Protein AF-A0AAD9QC81-F1 (afdb_monomer_lite)

InterPro domains:
  IPR001265 Formin homology family, Cappuccino subfamily [PR00828] (12-31)
  IPR001265 Formin homology family, Cappuccino subfamily [PR00828] (138-159)
  IPR001265 Formin homology family, Cappuccino subfamily [PR00828] (232-251)
  IPR015425 Formin, FH2 domain [PF02181] (10-244)
  IPR015425 Formin, FH2 domain [PS51444] (1-270)
  IPR042201 Formin, FH2 domain superfamily [G3DSA:1.20.58.2220] (1-295)

Foldseek 3Di:
DLVLLVPALVCCVPAPLNVVLQVLVLVVQQVVCPPPPVGHPDQHDALLCLLVQQVAADPVNPGTRLLVSLVVCQQPPLAPDDDDDDDQPQDQDPPPDPDDFDDRGRDRDDDDDDDDDRDGHPCQLHPPRDQRAPALVSLQVQLVDWLVNLCVVLVVLVVVLVVLVVVLVVCVVPDDPVPCPPVVVVSVVVSVVSVVVSVVSVVSSVVSVVSLLVSCSNNDRDDSVPSDISNVVSVSSSSSSVVSVVSNVVRSNVVNVVVVVVVVVVVVVVVVVVCPDDPDDPPDPVVVVVVVVVVVVVPD

Radius of gyration: 34.69 Å; chains: 1; bounding box: 100×73×102 Å

Organism: Acropora cervicornis (NCBI:txid6130)

Sequence (300 aa):
MLNIYQSNPERLKTSEQITNILGLVLAFGNYMNGGNVARGQADGFELEILPKLKDVKCRDNSSNLLQYLVCAYIEKFDEGEQDNGWIYHVTTTFEGGGGGSSFCSLTTGKVFLKIIGVIFSKNAGTVNSQFPLPEPNDLKVASQVTFEDMEEAIGSLRRQLESCERKLSKVMNGTTEDLKQPFVDVMYSFLEQSRRELSEQDQALEDCKKRYTLLWKFFSSKNPAACTPPQEFFELWTKFSSDFLSFWKKEQQLIAKQMYEEKKKKIYSEKVEGLVVKPAKITGLKLKLASSRKMSQEST

Structure (mmCIF, N/CA/C/O backbone):
data_AF-A0AAD9QC81-F1
#
_entry.id   AF-A0AAD9QC81-F1
#
loop_
_atom_site.group_PDB
_atom_site.id
_atom_site.type_symbol
_atom_site.label_atom_id
_atom_site.label_alt_id
_atom_site.label_comp_id
_atom_site.label_asym_id
_atom_site.label_entity_id
_atom_site.label_seq_id
_atom_site.pdbx_PDB_ins_code
_atom_site.Cartn_x
_atom_site.Cartn_y
_atom_site.Cartn_z
_atom_site.occupancy
_atom_site.B_iso_or_equiv
_atom_site.auth_seq_id
_atom_site.auth_comp_id
_atom_site.auth_asym_id
_atom_site.auth_atom_id
_atom_site.pdbx_PDB_model_num
ATOM 1 N N . MET A 1 1 ? -4.576 5.860 15.550 1.00 36.03 1 MET A N 1
ATOM 2 C CA . MET A 1 1 ? -4.211 4.622 14.821 1.00 36.03 1 MET A CA 1
ATOM 3 C C . MET A 1 1 ? -5.182 4.284 13.687 1.00 36.03 1 MET A C 1
ATOM 5 O O . MET A 1 1 ? -4.706 3.887 12.636 1.00 36.03 1 MET A O 1
ATOM 9 N N . LEU A 1 2 ? -6.496 4.510 13.814 1.00 41.16 2 LEU A N 1
ATOM 10 C CA . LEU A 1 2 ? -7.471 4.226 12.738 1.00 41.16 2 LEU A CA 1
ATOM 11 C C . LEU A 1 2 ? -7.240 4.984 11.411 1.00 41.16 2 LEU A C 1
ATOM 13 O O . LEU A 1 2 ? -7.607 4.484 10.351 1.00 41.16 2 LEU A O 1
ATOM 17 N N . ASN A 1 3 ? -6.572 6.143 11.433 1.00 48.03 3 ASN A N 1
ATOM 18 C CA . ASN A 1 3 ? -6.301 6.932 10.221 1.00 48.03 3 ASN A CA 1
ATOM 19 C C . ASN A 1 3 ? -5.414 6.206 9.188 1.00 48.03 3 ASN A C 1
ATOM 21 O O . ASN A 1 3 ? -5.492 6.518 8.005 1.00 48.03 3 ASN A O 1
ATOM 25 N N . ILE A 1 4 ? -4.602 5.226 9.608 1.00 49.03 4 ILE A N 1
ATOM 26 C CA . ILE A 1 4 ? -3.684 4.474 8.726 1.00 49.03 4 ILE A CA 1
ATOM 27 C C . ILE A 1 4 ? -4.456 3.621 7.706 1.00 49.03 4 ILE A C 1
ATOM 29 O O . ILE A 1 4 ? -4.027 3.459 6.564 1.00 49.03 4 ILE A O 1
ATOM 33 N N . TYR A 1 5 ? -5.622 3.111 8.102 1.00 49.47 5 TYR A N 1
ATOM 34 C CA . TYR A 1 5 ? -6.487 2.303 7.248 1.00 49.47 5 TYR A CA 1
ATOM 35 C C . TYR A 1 5 ? -7.554 3.114 6.510 1.00 49.47 5 TYR A C 1
ATOM 37 O O . TYR A 1 5 ? -8.173 2.612 5.575 1.00 49.47 5 TYR A O 1
ATOM 45 N N . GLN A 1 6 ? -7.778 4.369 6.899 1.00 48.28 6 GLN A N 1
ATOM 46 C CA . GLN A 1 6 ? -8.686 5.253 6.171 1.00 48.28 6 GLN A CA 1
ATOM 47 C C . GLN A 1 6 ? -8.047 5.796 4.886 1.00 48.28 6 GLN A C 1
ATOM 49 O O . GLN A 1 6 ? -8.768 6.063 3.929 1.00 48.28 6 GLN A O 1
ATOM 54 N N . SER A 1 7 ? -6.715 5.924 4.837 1.00 51.06 7 SER A N 1
ATOM 55 C CA . SER A 1 7 ? -5.998 6.529 3.706 1.00 51.06 7 SER A CA 1
ATOM 56 C C . SER A 1 7 ? -5.362 5.532 2.728 1.00 51.06 7 SER A C 1
ATOM 58 O O . SER A 1 7 ? -5.213 5.863 1.556 1.00 51.06 7 SER A O 1
ATOM 60 N N . ASN A 1 8 ? -4.991 4.320 3.153 1.00 57.34 8 ASN A N 1
ATOM 61 C CA . ASN A 1 8 ? -4.164 3.423 2.327 1.00 57.34 8 ASN A CA 1
ATOM 62 C C . ASN A 1 8 ? -4.917 2.443 1.394 1.00 57.34 8 ASN A C 1
ATOM 64 O O . ASN A 1 8 ? -4.464 2.266 0.263 1.00 57.34 8 ASN A O 1
ATOM 68 N N . PRO A 1 9 ? -6.058 1.833 1.775 1.00 57.50 9 PRO A N 1
ATOM 69 C CA . PRO A 1 9 ? -6.790 0.897 0.912 1.00 57.50 9 PRO A CA 1
ATOM 70 C C . PRO A 1 9 ? -7.385 1.546 -0.340 1.00 57.50 9 PRO A C 1
ATOM 72 O O . PRO A 1 9 ? -7.248 1.028 -1.444 1.00 57.50 9 PRO A O 1
ATOM 75 N N . GLU A 1 10 ? -8.022 2.706 -0.177 1.00 57.81 10 GLU A N 1
ATOM 76 C CA . GLU A 1 10 ? -8.697 3.393 -1.283 1.00 57.81 10 GLU A CA 1
ATOM 77 C C . GLU A 1 10 ? -7.685 3.913 -2.309 1.00 57.81 10 GLU A C 1
ATOM 79 O O . GLU A 1 10 ? -7.884 3.749 -3.510 1.00 57.81 10 GLU A O 1
ATOM 84 N N . ARG A 1 11 ? -6.530 4.421 -1.847 1.00 61.91 11 ARG A N 1
ATOM 85 C CA . ARG A 1 11 ? -5.428 4.841 -2.729 1.00 61.91 11 ARG A CA 1
ATOM 86 C C . ARG A 1 11 ? -4.934 3.710 -3.628 1.00 61.91 11 ARG A C 1
ATOM 88 O O . ARG A 1 11 ? -4.605 3.974 -4.780 1.00 61.91 11 ARG A O 1
ATOM 95 N N . LEU A 1 12 ? -4.894 2.472 -3.125 1.00 64.56 12 LEU A N 1
ATOM 96 C CA . LEU A 1 12 ? -4.475 1.318 -3.924 1.00 64.56 12 LEU A CA 1
ATOM 97 C C . LEU A 1 12 ? -5.452 1.006 -5.065 1.00 64.56 12 LEU A C 1
ATOM 99 O O . LEU A 1 12 ? -5.033 0.527 -6.114 1.00 64.56 12 LEU A O 1
ATOM 103 N N . LYS A 1 13 ? -6.741 1.292 -4.865 1.00 63.78 13 LYS A N 1
ATOM 104 C CA . LYS A 1 13 ? -7.811 0.986 -5.817 1.00 63.78 13 LYS A CA 1
ATOM 105 C C . LYS A 1 13 ? -8.037 2.091 -6.850 1.00 63.78 13 LYS A C 1
ATOM 107 O O . LYS A 1 13 ? -8.423 1.792 -7.975 1.00 63.78 13 LYS A O 1
ATOM 112 N N . THR A 1 14 ? -7.838 3.356 -6.478 1.00 62.56 14 THR A N 1
ATOM 113 C CA . THR A 1 14 ? -8.204 4.513 -7.317 1.00 62.56 14 THR A CA 1
ATOM 114 C C . THR A 1 14 ? -7.018 5.214 -7.973 1.00 62.56 14 THR A C 1
ATOM 116 O O . THR A 1 14 ? -7.216 6.191 -8.689 1.00 62.56 14 THR A O 1
ATOM 119 N N . SER A 1 15 ? -5.784 4.775 -7.715 1.00 71.44 15 SER A N 1
ATOM 120 C CA . SER A 1 15 ? -4.593 5.397 -8.299 1.00 71.44 15 SER A CA 1
ATOM 121 C C . SER A 1 15 ? -4.380 4.943 -9.742 1.00 71.44 15 SER A C 1
ATOM 123 O O . SER A 1 15 ? -4.141 3.766 -10.032 1.00 71.44 15 SER A O 1
ATOM 125 N N . GLU A 1 16 ? -4.399 5.915 -10.649 1.00 75.44 16 GLU A N 1
ATOM 126 C CA . GLU A 1 16 ? -4.017 5.731 -12.048 1.00 75.44 16 GLU A CA 1
ATOM 127 C C . GLU A 1 16 ? -2.557 5.271 -12.168 1.00 75.44 16 GLU A C 1
ATOM 129 O O . GLU A 1 16 ? -2.248 4.363 -12.935 1.00 75.44 16 GLU A O 1
ATOM 134 N N . GLN A 1 17 ? -1.664 5.812 -11.334 1.00 80.81 17 GLN A N 1
ATOM 135 C CA . GLN A 1 17 ? -0.246 5.450 -11.311 1.00 80.81 17 GLN A CA 1
ATOM 136 C C . GLN A 1 17 ? -0.042 3.965 -10.992 1.00 80.81 17 GLN A C 1
ATOM 138 O O . GLN A 1 17 ? 0.691 3.270 -11.698 1.00 80.81 17 GLN A O 1
ATOM 143 N N . ILE A 1 18 ? -0.728 3.454 -9.963 1.00 82.38 18 ILE A N 1
ATOM 144 C CA . ILE A 1 18 ? -0.682 2.029 -9.612 1.00 82.38 18 ILE A CA 1
ATOM 145 C C . ILE A 1 18 ? -1.231 1.183 -10.758 1.00 82.38 18 ILE A C 1
ATOM 147 O O . ILE A 1 18 ? -0.614 0.185 -11.126 1.00 82.38 18 ILE A O 1
ATOM 151 N N . THR A 1 19 ? -2.347 1.597 -11.356 1.00 80.25 19 THR A N 1
ATOM 152 C CA . THR A 1 19 ? -2.953 0.891 -12.492 1.00 80.25 19 THR A CA 1
ATOM 153 C C . THR A 1 19 ? -1.987 0.804 -13.677 1.00 80.25 19 THR A C 1
ATOM 155 O O . THR A 1 19 ? -1.804 -0.275 -14.239 1.00 80.25 19 THR A O 1
ATOM 158 N N . ASN A 1 20 ? -1.288 1.895 -13.997 1.00 82.50 20 ASN A N 1
ATOM 159 C CA . ASN A 1 20 ? -0.279 1.941 -15.056 1.00 82.50 20 ASN A CA 1
ATOM 160 C C . ASN A 1 20 ? 0.911 1.017 -14.756 1.00 82.50 20 ASN A C 1
ATOM 162 O O . ASN A 1 20 ? 1.364 0.284 -15.635 1.00 82.50 20 ASN A O 1
ATOM 166 N N . ILE A 1 21 ? 1.393 0.991 -13.508 1.00 88.50 21 ILE A N 1
ATOM 167 C CA . ILE A 1 21 ? 2.474 0.089 -13.085 1.00 88.50 21 ILE A CA 1
ATOM 168 C C . ILE A 1 21 ? 2.041 -1.375 -13.210 1.00 88.50 21 ILE A C 1
ATOM 170 O O . ILE A 1 21 ? 2.768 -2.176 -13.796 1.00 88.50 21 ILE A O 1
ATOM 174 N N . LEU A 1 22 ? 0.859 -1.736 -12.703 1.00 86.06 22 LEU A N 1
ATOM 175 C CA . LEU A 1 22 ? 0.341 -3.104 -12.804 1.00 86.06 22 LEU A CA 1
ATOM 176 C C . LEU A 1 22 ? 0.100 -3.504 -14.269 1.00 86.06 22 LEU A C 1
ATOM 178 O O . LEU A 1 22 ? 0.423 -4.627 -14.656 1.00 86.06 22 LEU A O 1
ATOM 182 N N . GLY A 1 23 ? -0.375 -2.577 -15.104 1.00 84.00 23 GLY A N 1
ATOM 183 C CA . GLY A 1 23 ? -0.517 -2.771 -16.546 1.00 84.00 23 GLY A CA 1
ATOM 184 C C . GLY A 1 23 ? 0.817 -3.049 -17.244 1.00 84.00 23 GLY A C 1
ATOM 185 O O . GLY A 1 23 ? 0.908 -3.978 -18.047 1.00 84.00 23 GLY A O 1
ATOM 186 N N . LEU A 1 24 ? 1.882 -2.317 -16.897 1.00 86.81 24 LEU A N 1
ATOM 187 C CA . LEU A 1 24 ? 3.233 -2.592 -17.402 1.00 86.81 24 LEU A CA 1
ATOM 188 C C . LEU A 1 24 ? 3.743 -3.969 -16.960 1.00 86.81 24 LEU A C 1
ATOM 190 O O . LEU A 1 24 ? 4.303 -4.701 -17.776 1.00 86.81 24 LEU A O 1
ATOM 194 N N . VAL A 1 25 ? 3.523 -4.350 -15.697 1.00 89.81 25 VAL A N 1
ATOM 195 C CA . VAL A 1 25 ? 3.891 -5.685 -15.194 1.00 89.81 25 VAL A CA 1
ATOM 196 C C . VAL A 1 25 ? 3.177 -6.778 -15.990 1.00 89.81 25 VAL A C 1
ATOM 198 O O . VAL A 1 25 ? 3.822 -7.736 -16.424 1.00 89.81 25 VAL A O 1
ATOM 201 N N . LEU A 1 26 ? 1.874 -6.616 -16.244 1.00 86.12 26 LEU A N 1
ATOM 202 C CA . LEU A 1 26 ? 1.088 -7.552 -17.047 1.00 86.12 26 LEU A CA 1
ATOM 203 C C . LEU A 1 26 ? 1.611 -7.630 -18.488 1.00 86.12 26 LEU A C 1
ATOM 205 O O . LEU A 1 26 ? 1.823 -8.724 -19.011 1.00 86.12 26 LEU A O 1
ATOM 209 N N . ALA A 1 27 ? 1.873 -6.482 -19.117 1.00 84.88 27 ALA A N 1
ATOM 210 C CA . ALA A 1 27 ? 2.386 -6.409 -20.481 1.00 84.88 27 ALA A CA 1
ATOM 211 C C . ALA A 1 27 ? 3.753 -7.099 -20.617 1.00 84.88 27 ALA A C 1
ATOM 213 O O . ALA A 1 27 ? 3.958 -7.902 -21.531 1.00 84.88 27 ALA A O 1
ATOM 214 N N . PHE A 1 28 ? 4.676 -6.839 -19.688 1.00 88.56 28 PHE A N 1
ATOM 215 C CA . PHE A 1 28 ? 5.992 -7.477 -19.676 1.00 88.56 28 PHE A CA 1
ATOM 216 C C . PHE A 1 28 ? 5.888 -8.976 -19.423 1.00 88.56 28 PHE A C 1
ATOM 218 O O . PHE A 1 28 ? 6.509 -9.757 -20.143 1.00 88.56 28 PHE A O 1
ATOM 225 N N . GLY A 1 29 ? 5.060 -9.389 -18.461 1.00 86.94 29 GLY A N 1
ATOM 226 C CA . GLY A 1 29 ? 4.792 -10.796 -18.186 1.00 86.94 29 GLY A CA 1
ATOM 227 C C . GLY A 1 29 ? 4.255 -11.528 -19.417 1.00 86.94 29 GLY A C 1
ATOM 228 O O . GLY A 1 29 ? 4.790 -12.572 -19.790 1.00 86.94 29 GLY A O 1
ATOM 229 N N . ASN A 1 30 ? 3.263 -10.955 -20.099 1.00 85.62 30 ASN A N 1
ATOM 230 C CA . ASN A 1 30 ? 2.671 -11.532 -21.306 1.00 85.62 30 ASN A CA 1
ATOM 231 C C . ASN A 1 30 ? 3.660 -11.629 -22.468 1.00 85.62 30 ASN A C 1
ATOM 233 O O . ASN A 1 30 ? 3.668 -12.638 -23.176 1.00 85.62 30 ASN A O 1
ATOM 237 N N . TYR A 1 31 ? 4.508 -10.616 -22.648 1.00 87.75 31 TYR A N 1
ATOM 238 C CA . TYR A 1 31 ? 5.548 -10.635 -23.672 1.00 87.75 31 TYR A CA 1
ATOM 239 C C . TYR A 1 31 ? 6.616 -11.696 -23.376 1.00 87.75 31 TYR A C 1
ATOM 241 O O . TYR A 1 31 ? 6.928 -12.523 -24.232 1.00 87.75 31 TYR A O 1
ATOM 249 N N . MET A 1 32 ? 7.146 -11.720 -22.150 1.00 86.81 32 MET A N 1
ATOM 250 C CA . MET A 1 32 ? 8.213 -12.642 -21.746 1.00 86.81 32 MET A CA 1
ATOM 251 C C . MET A 1 32 ? 7.765 -14.107 -21.728 1.00 86.81 32 MET A C 1
ATOM 253 O O . MET A 1 32 ? 8.573 -14.993 -21.991 1.00 86.81 32 MET A O 1
ATOM 257 N N . ASN A 1 33 ? 6.488 -14.368 -21.438 1.00 88.12 33 ASN A N 1
ATOM 258 C CA . ASN A 1 33 ? 5.905 -15.711 -21.435 1.00 88.12 33 ASN A CA 1
ATOM 259 C C . ASN A 1 33 ? 5.212 -16.069 -22.765 1.00 88.12 33 ASN A C 1
ATOM 261 O O . ASN A 1 33 ? 4.418 -17.011 -22.814 1.00 88.12 33 ASN A O 1
ATOM 265 N N . GLY A 1 34 ? 5.495 -15.337 -23.849 1.00 85.50 34 GLY A N 1
ATOM 266 C CA . GLY A 1 34 ? 4.943 -15.608 -25.175 1.00 85.50 34 GLY A CA 1
ATOM 267 C C . GLY A 1 34 ? 5.161 -17.062 -25.616 1.00 85.50 34 GLY A C 1
ATOM 268 O O . GLY A 1 34 ? 6.251 -17.614 -25.484 1.00 85.50 34 GLY A O 1
ATOM 269 N N . GLY A 1 35 ? 4.103 -17.700 -26.121 1.00 80.38 35 GLY A N 1
ATOM 270 C CA . GLY A 1 35 ? 4.113 -19.117 -26.510 1.00 80.38 35 GLY A CA 1
ATOM 271 C C . GLY A 1 35 ? 3.846 -20.105 -25.366 1.00 80.38 35 GLY A C 1
ATOM 272 O O . GLY A 1 35 ? 3.614 -21.281 -25.633 1.00 80.38 35 GLY A O 1
ATOM 273 N N . ASN A 1 36 ? 3.807 -19.652 -24.108 1.00 85.75 36 ASN A N 1
ATOM 274 C CA . ASN A 1 36 ? 3.355 -20.464 -22.981 1.00 85.75 36 ASN A CA 1
ATOM 275 C C . ASN A 1 36 ? 1.867 -20.211 -22.706 1.00 85.75 36 ASN A C 1
ATOM 277 O O . ASN A 1 36 ? 1.505 -19.170 -22.170 1.00 85.75 36 ASN A O 1
ATOM 281 N N . VAL A 1 37 ? 1.010 -21.182 -23.020 1.00 76.62 37 VAL A N 1
ATOM 282 C CA . VAL A 1 37 ? -0.453 -21.065 -22.852 1.00 76.62 37 VAL A CA 1
ATOM 283 C C . VAL A 1 37 ? -0.875 -20.927 -21.381 1.00 76.62 37 VAL A C 1
ATOM 285 O O . VAL A 1 37 ? -1.918 -20.357 -21.098 1.00 76.62 37 VAL A O 1
ATOM 288 N N . ALA A 1 38 ? -0.069 -21.417 -20.434 1.00 75.50 38 ALA A N 1
ATOM 289 C CA . ALA A 1 38 ? -0.387 -21.361 -19.006 1.00 75.50 38 ALA A CA 1
ATOM 290 C C . ALA A 1 38 ? 0.112 -20.084 -18.303 1.00 75.50 38 ALA A C 1
ATOM 292 O O . ALA A 1 38 ? -0.256 -19.847 -17.156 1.00 75.50 38 ALA A O 1
ATOM 293 N N . ARG A 1 39 ? 1.005 -19.304 -18.930 1.00 76.06 39 ARG A N 1
ATOM 294 C CA . ARG A 1 39 ? 1.660 -18.134 -18.298 1.00 76.06 39 ARG A CA 1
ATOM 295 C C . ARG A 1 39 ? 1.675 -16.867 -19.150 1.00 76.06 39 ARG A C 1
ATOM 297 O O . ARG A 1 39 ? 1.933 -15.795 -18.616 1.00 76.06 39 ARG A O 1
ATOM 304 N N . GLY A 1 40 ? 1.475 -16.984 -20.456 1.00 74.62 40 GLY A N 1
ATOM 305 C CA . GLY A 1 40 ? 1.277 -15.864 -21.368 1.00 74.62 40 GLY A CA 1
ATOM 306 C C . GLY A 1 40 ? -0.205 -15.677 -21.682 1.00 74.62 40 GLY A C 1
ATOM 307 O O . GLY A 1 40 ? -1.012 -16.560 -21.409 1.00 74.62 40 GLY A O 1
ATOM 308 N N . GLN A 1 41 ? -0.547 -14.536 -22.287 1.00 81.19 41 GLN A N 1
ATOM 309 C CA . GLN A 1 41 ? -1.939 -14.144 -22.573 1.00 81.19 41 GLN A CA 1
ATOM 310 C C . GLN A 1 41 ? -2.826 -14.105 -21.315 1.00 81.19 41 GLN A C 1
ATOM 312 O O . GLN A 1 41 ? -4.009 -14.415 -21.375 1.00 81.19 41 GLN A O 1
ATOM 317 N N . ALA A 1 42 ? -2.244 -13.754 -20.171 1.00 82.06 42 ALA A N 1
ATOM 318 C CA . ALA A 1 42 ? -2.974 -13.576 -18.932 1.00 82.06 42 ALA A CA 1
ATOM 319 C C . ALA A 1 42 ? -3.755 -12.255 -18.950 1.00 82.06 42 ALA A C 1
ATOM 321 O O . ALA A 1 42 ? -3.250 -11.238 -19.435 1.00 82.06 42 ALA A O 1
ATOM 322 N N . ASP A 1 43 ? -4.942 -12.271 -18.346 1.00 80.50 43 ASP A N 1
ATOM 323 C CA . ASP A 1 43 ? -5.770 -11.083 -18.089 1.00 80.50 43 ASP A CA 1
ATOM 324 C C . ASP A 1 43 ? -5.447 -10.420 -16.736 1.00 80.50 43 ASP A C 1
ATOM 326 O O . ASP A 1 43 ? -6.039 -9.407 -16.371 1.00 80.50 43 ASP A O 1
ATOM 330 N N . GLY A 1 44 ? -4.523 -11.003 -15.964 1.00 81.31 44 GLY A N 1
ATOM 331 C CA . GLY A 1 44 ? -4.134 -10.536 -14.637 1.00 81.31 44 GLY A CA 1
ATOM 332 C C . GLY A 1 44 ? -3.077 -11.428 -13.985 1.00 81.31 44 GLY A C 1
ATOM 333 O O . GLY A 1 44 ? -2.633 -12.424 -14.557 1.00 81.31 44 GLY A O 1
ATOM 334 N N . PHE A 1 45 ? -2.661 -11.062 -12.775 1.00 86.88 45 PHE A N 1
ATOM 335 C CA . PHE A 1 45 ? -1.710 -11.827 -11.972 1.00 86.88 45 PHE A CA 1
ATOM 336 C C . PHE A 1 45 ? -1.987 -11.643 -10.478 1.00 86.88 45 PHE A C 1
ATOM 338 O O . PHE A 1 45 ? -2.544 -10.634 -10.057 1.00 86.88 45 PHE A O 1
ATOM 345 N N . GLU A 1 46 ? -1.545 -12.609 -9.677 1.00 88.50 46 GLU A N 1
ATOM 346 C CA . GLU A 1 46 ? -1.607 -12.539 -8.215 1.00 88.50 46 GLU A CA 1
ATOM 347 C C . GLU A 1 46 ? -0.468 -11.672 -7.647 1.00 88.50 46 GLU A C 1
ATOM 349 O O . GLU A 1 46 ? 0.660 -11.689 -8.158 1.00 88.50 46 GLU A O 1
ATOM 354 N N . LEU A 1 47 ? -0.739 -10.916 -6.578 1.00 88.00 47 LEU A N 1
ATOM 355 C CA . LEU A 1 47 ? 0.188 -9.914 -6.027 1.00 88.00 47 LEU A CA 1
ATOM 356 C C . LEU A 1 47 ? 1.524 -10.489 -5.528 1.00 88.00 47 LEU A C 1
ATOM 358 O O . LEU A 1 47 ? 2.521 -9.768 -5.459 1.00 88.00 47 LEU A O 1
ATOM 362 N N . GLU A 1 48 ? 1.589 -11.783 -5.225 1.00 89.56 48 GLU A N 1
ATOM 363 C CA . GLU A 1 48 ? 2.789 -12.497 -4.779 1.00 89.56 48 GLU A CA 1
ATOM 364 C C . GLU A 1 48 ? 3.931 -12.454 -5.808 1.00 89.56 48 GLU A C 1
ATOM 366 O O . GLU A 1 48 ? 5.076 -12.790 -5.482 1.00 89.56 48 GLU A O 1
ATOM 371 N N . ILE A 1 49 ? 3.648 -12.065 -7.055 1.00 91.31 49 ILE A N 1
ATOM 372 C CA . ILE A 1 49 ? 4.670 -11.860 -8.085 1.00 91.31 49 ILE A CA 1
ATOM 373 C C . ILE A 1 49 ? 5.401 -10.521 -7.941 1.00 91.31 49 ILE A C 1
ATOM 375 O O . ILE A 1 49 ? 6.559 -10.439 -8.346 1.00 91.31 49 ILE A O 1
ATOM 379 N N . LEU A 1 50 ? 4.786 -9.495 -7.336 1.00 93.06 50 LEU A N 1
ATOM 380 C CA . LEU A 1 50 ? 5.355 -8.143 -7.282 1.00 93.06 50 LEU A CA 1
ATOM 381 C C . LEU A 1 50 ? 6.729 -8.101 -6.589 1.00 93.06 50 LEU A C 1
ATOM 383 O O . LEU A 1 50 ? 7.670 -7.571 -7.188 1.00 93.06 50 LEU A O 1
ATOM 387 N N . PRO A 1 51 ? 6.930 -8.712 -5.400 1.00 93.88 51 PRO A N 1
ATOM 388 C CA . PRO A 1 51 ? 8.246 -8.711 -4.758 1.00 93.88 51 PRO A CA 1
ATOM 389 C C . PRO A 1 51 ? 9.307 -9.513 -5.529 1.00 93.88 51 PRO A C 1
ATOM 391 O O . PRO A 1 51 ? 10.499 -9.308 -5.314 1.00 93.88 51 PRO A O 1
ATOM 394 N N . LYS A 1 52 ? 8.887 -10.421 -6.422 1.00 95.19 52 LYS A N 1
ATOM 395 C CA . LYS A 1 52 ? 9.769 -11.321 -7.186 1.00 95.19 52 LYS A CA 1
ATOM 396 C C . LYS A 1 52 ? 10.297 -10.687 -8.472 1.00 95.19 52 LYS A C 1
ATOM 398 O O . LYS A 1 52 ? 11.223 -11.217 -9.080 1.00 95.19 52 LYS A O 1
ATOM 403 N N . LEU A 1 53 ? 9.748 -9.546 -8.898 1.00 95.31 53 LEU A N 1
ATOM 404 C CA . LEU A 1 53 ? 10.173 -8.872 -10.131 1.00 95.31 53 LEU A CA 1
ATOM 405 C C . LEU A 1 53 ? 11.661 -8.489 -10.106 1.00 95.31 53 LEU A C 1
ATOM 407 O O . LEU A 1 53 ? 12.323 -8.519 -11.139 1.00 95.31 53 LEU A O 1
ATOM 411 N N . LYS A 1 54 ? 12.223 -8.187 -8.930 1.00 95.06 54 LYS A N 1
ATOM 412 C CA . LYS A 1 54 ? 13.656 -7.877 -8.793 1.00 95.06 54 LYS A CA 1
ATOM 413 C C . LYS A 1 54 ? 14.577 -9.082 -9.003 1.00 95.06 54 LYS A C 1
ATOM 415 O O . LYS A 1 54 ? 15.757 -8.903 -9.300 1.00 95.06 54 LYS A O 1
ATOM 420 N N . ASP A 1 55 ? 14.050 -10.293 -8.842 1.00 94.69 55 ASP A N 1
ATOM 421 C CA . ASP A 1 55 ? 14.823 -11.532 -8.947 1.00 94.69 55 ASP A CA 1
ATOM 422 C C . ASP A 1 55 ? 14.973 -11.985 -10.406 1.00 94.69 55 ASP A C 1
ATOM 424 O O . ASP A 1 55 ? 15.859 -12.777 -10.732 1.00 94.69 55 ASP A O 1
ATOM 428 N N . VAL A 1 56 ? 14.147 -11.445 -11.306 1.00 93.81 56 VAL A N 1
ATOM 429 C CA . VAL A 1 56 ? 14.217 -11.702 -12.746 1.00 93.81 56 VAL A CA 1
ATOM 430 C C . VAL A 1 56 ? 15.286 -10.802 -13.363 1.00 93.81 56 VAL A C 1
ATOM 432 O O . VAL A 1 56 ? 15.051 -9.626 -13.633 1.00 93.81 56 VAL A O 1
ATOM 435 N N . LYS A 1 57 ? 16.487 -11.348 -13.562 1.00 92.75 57 LYS A N 1
ATOM 436 C CA . LYS A 1 57 ? 17.669 -10.599 -14.017 1.00 92.75 57 LYS A CA 1
ATOM 437 C C . LYS A 1 57 ? 17.890 -10.689 -15.524 1.00 92.75 57 LYS A C 1
ATOM 439 O O . LYS A 1 57 ? 17.548 -11.685 -16.161 1.00 92.75 57 LYS A O 1
ATOM 444 N N . CYS A 1 58 ? 18.534 -9.665 -16.080 1.00 86.06 58 CYS A N 1
ATOM 445 C CA . CYS A 1 58 ? 19.104 -9.732 -17.422 1.00 86.06 58 CYS A CA 1
ATOM 446 C C . CYS A 1 58 ? 20.199 -10.811 -17.489 1.00 86.06 58 CYS A C 1
ATOM 448 O O . CYS A 1 58 ? 20.834 -11.137 -16.486 1.00 86.06 58 CYS A O 1
ATOM 450 N N . ARG A 1 59 ? 20.449 -11.352 -18.689 1.00 89.00 59 ARG A N 1
ATOM 451 C CA . ARG A 1 59 ? 21.423 -12.440 -18.919 1.00 89.00 59 ARG A CA 1
ATOM 452 C C . ARG A 1 59 ? 22.834 -12.113 -18.414 1.00 89.00 59 ARG A C 1
ATOM 454 O O . ARG A 1 59 ? 23.564 -13.007 -18.003 1.00 89.00 59 ARG A O 1
ATOM 461 N N . ASP A 1 60 ? 23.213 -10.847 -18.480 1.00 89.19 60 ASP A N 1
ATOM 462 C CA . ASP A 1 60 ? 24.506 -10.299 -18.070 1.00 89.19 60 ASP A CA 1
ATOM 463 C C . ASP A 1 60 ? 24.526 -9.807 -16.609 1.00 89.19 60 ASP A C 1
ATOM 465 O O . ASP A 1 60 ? 25.545 -9.295 -16.154 1.00 89.19 60 ASP A O 1
ATOM 469 N N . ASN A 1 61 ? 23.423 -9.961 -15.865 1.00 86.56 61 ASN A N 1
ATOM 470 C CA . ASN A 1 61 ? 23.222 -9.446 -14.507 1.00 86.56 61 ASN A CA 1
ATOM 471 C C . ASN A 1 61 ? 23.408 -7.922 -14.355 1.00 86.56 61 ASN A C 1
ATOM 473 O O . ASN A 1 61 ? 23.594 -7.448 -13.233 1.00 86.56 61 ASN A O 1
ATOM 477 N N . SER A 1 62 ? 23.339 -7.145 -15.442 1.00 87.12 62 SER A N 1
ATOM 478 C CA . SER A 1 62 ? 23.501 -5.685 -15.382 1.00 87.12 62 SER A CA 1
ATOM 479 C C . SER A 1 62 ? 22.263 -4.959 -14.840 1.00 87.12 62 SER A C 1
ATOM 481 O O . SER A 1 62 ? 22.379 -3.866 -14.287 1.00 87.12 62 SER A O 1
ATOM 483 N N . SER A 1 63 ? 21.085 -5.573 -14.973 1.00 91.31 63 SER A N 1
ATOM 484 C CA . SER A 1 63 ? 19.787 -5.039 -14.550 1.00 91.31 63 SER A CA 1
ATOM 485 C C . SER A 1 63 ? 18.812 -6.175 -14.200 1.00 91.31 63 SER A C 1
ATOM 487 O O . SER A 1 63 ? 19.136 -7.365 -14.305 1.00 91.31 63 SER A O 1
ATOM 489 N N . ASN A 1 64 ? 17.610 -5.814 -13.758 1.00 94.44 64 ASN A N 1
ATOM 490 C CA . ASN A 1 64 ? 16.504 -6.726 -13.479 1.00 94.44 64 ASN A CA 1
ATOM 491 C C . ASN A 1 64 ? 15.169 -6.154 -13.982 1.00 94.44 64 ASN A C 1
ATOM 493 O O . ASN A 1 64 ? 15.075 -4.982 -14.348 1.00 94.44 64 ASN A O 1
ATOM 497 N N . LEU A 1 65 ? 14.131 -6.989 -13.996 1.00 94.00 65 LEU A N 1
ATOM 498 C CA . LEU A 1 65 ? 12.818 -6.632 -14.523 1.00 94.00 65 LEU A CA 1
ATOM 499 C C . LEU A 1 65 ? 12.169 -5.477 -13.749 1.00 94.00 65 LEU A C 1
ATOM 501 O O . LEU A 1 65 ? 11.537 -4.628 -14.369 1.00 94.00 65 LEU A O 1
ATOM 505 N N . LEU A 1 66 ? 12.354 -5.397 -12.427 1.00 96.31 66 LEU A N 1
ATOM 506 C CA . LEU A 1 66 ? 11.842 -4.276 -11.633 1.00 96.31 66 LEU A CA 1
ATOM 507 C C . LEU A 1 66 ? 12.540 -2.955 -11.983 1.00 96.31 66 LEU A C 1
ATOM 509 O O . LEU A 1 66 ? 11.883 -1.927 -12.113 1.00 96.31 66 LEU A O 1
ATOM 513 N N . GLN A 1 67 ? 13.857 -2.971 -12.177 1.00 93.00 67 GLN A N 1
ATOM 514 C CA . GLN A 1 67 ? 14.592 -1.792 -12.629 1.00 93.00 67 GLN A CA 1
ATOM 515 C C . GLN A 1 67 ? 14.118 -1.351 -14.020 1.00 93.00 67 GLN A C 1
ATOM 517 O O . GLN A 1 67 ? 13.865 -0.169 -14.232 1.00 93.00 67 GLN A O 1
ATOM 522 N N . TYR A 1 68 ? 13.928 -2.297 -14.944 1.00 92.69 68 TYR A N 1
ATOM 523 C CA . TYR A 1 68 ? 13.391 -2.002 -16.272 1.00 92.69 68 TYR A CA 1
ATOM 524 C C . TYR A 1 68 ? 11.963 -1.435 -16.218 1.00 92.69 68 TYR A C 1
ATOM 526 O O . TYR A 1 68 ? 11.658 -0.474 -16.918 1.00 92.69 68 TYR A O 1
ATOM 534 N N . LEU A 1 69 ? 11.106 -1.978 -15.347 1.00 92.38 69 LEU A N 1
ATOM 535 C CA . LEU A 1 69 ? 9.760 -1.466 -15.075 1.00 92.38 69 LEU A CA 1
ATOM 536 C C . LEU A 1 69 ? 9.771 -0.012 -14.618 1.00 92.38 69 LEU A C 1
ATOM 538 O O . LEU A 1 69 ? 8.976 0.784 -15.110 1.00 92.38 69 LEU A O 1
ATOM 542 N N . VAL A 1 70 ? 10.674 0.338 -13.705 1.00 92.50 70 VAL A N 1
ATOM 543 C CA . VAL A 1 70 ? 10.822 1.710 -13.214 1.00 92.50 70 VAL A CA 1
ATOM 544 C C . VAL A 1 70 ? 11.225 2.655 -14.343 1.00 92.50 70 VAL A C 1
ATOM 546 O O . VAL A 1 70 ? 10.577 3.686 -14.510 1.00 92.50 70 VAL A O 1
ATOM 549 N N . CYS A 1 71 ? 12.240 2.295 -15.135 1.00 89.25 71 CYS A N 1
ATOM 550 C CA . CYS A 1 71 ? 12.662 3.090 -16.291 1.00 89.25 71 CYS A CA 1
ATOM 551 C C . CYS A 1 71 ? 11.501 3.277 -17.277 1.00 89.25 71 CYS A C 1
ATOM 553 O O . CYS A 1 71 ? 11.161 4.405 -17.622 1.00 89.25 71 CYS A O 1
ATOM 555 N N . ALA A 1 72 ? 10.823 2.188 -17.653 1.00 87.12 72 ALA A N 1
ATOM 556 C CA . ALA A 1 72 ? 9.694 2.235 -18.576 1.00 87.12 72 ALA A CA 1
ATOM 557 C C . ALA A 1 72 ? 8.533 3.086 -18.043 1.00 87.12 72 ALA A C 1
ATOM 559 O O . ALA A 1 72 ? 7.902 3.811 -18.806 1.00 87.12 72 ALA A O 1
ATOM 560 N N . TYR A 1 73 ? 8.251 3.028 -16.739 1.00 86.94 73 TYR A N 1
ATOM 561 C CA . TYR A 1 73 ? 7.216 3.856 -16.134 1.00 86.94 73 TYR A CA 1
ATOM 562 C C . TYR A 1 73 ? 7.590 5.349 -16.168 1.00 86.94 73 TYR A C 1
ATOM 564 O O . TYR A 1 73 ? 6.757 6.166 -16.555 1.00 86.94 73 TYR A O 1
ATOM 572 N N . ILE A 1 74 ? 8.841 5.712 -15.850 1.00 84.12 74 ILE A N 1
ATOM 573 C CA . ILE A 1 74 ? 9.329 7.103 -15.943 1.00 84.12 74 ILE A CA 1
ATOM 574 C C . ILE A 1 74 ? 9.251 7.622 -17.383 1.00 84.12 74 ILE A C 1
ATOM 576 O O . ILE A 1 74 ? 8.818 8.748 -17.616 1.00 84.12 74 ILE A O 1
ATOM 580 N N . GLU A 1 75 ? 9.655 6.799 -18.349 1.00 78.81 75 GLU A N 1
ATOM 581 C CA . GLU A 1 75 ? 9.632 7.147 -19.772 1.00 78.81 75 GLU A CA 1
ATOM 582 C C . GLU A 1 75 ? 8.210 7.323 -20.323 1.00 78.81 75 GLU A C 1
ATOM 584 O O . GLU A 1 75 ? 8.015 8.079 -21.271 1.00 78.81 75 GLU A O 1
ATOM 589 N N . LYS A 1 76 ? 7.218 6.607 -19.780 1.00 72.62 76 LYS A N 1
ATOM 590 C CA . LYS A 1 76 ? 5.868 6.540 -20.365 1.00 72.62 76 LYS A CA 1
ATOM 591 C C . LYS A 1 76 ? 4.794 7.321 -19.619 1.00 72.62 76 LYS A C 1
ATOM 593 O O . LYS A 1 76 ? 3.837 7.730 -20.263 1.00 72.62 76 LYS A O 1
ATOM 598 N N . PHE A 1 77 ? 4.907 7.482 -18.301 1.00 68.31 77 PHE A N 1
ATOM 599 C CA . PHE A 1 77 ? 3.777 7.901 -17.460 1.00 68.31 77 PHE A CA 1
ATOM 600 C C . PHE A 1 77 ? 4.083 9.017 -16.468 1.00 68.31 77 PHE A C 1
ATOM 602 O O . PHE A 1 77 ? 3.162 9.511 -15.827 1.00 68.31 77 PHE A O 1
ATOM 609 N N . ASP A 1 78 ? 5.332 9.459 -16.331 1.00 66.56 78 ASP A N 1
ATOM 610 C CA . ASP A 1 78 ? 5.651 10.640 -15.517 1.00 66.56 78 ASP A CA 1
ATOM 611 C C . ASP A 1 78 ? 5.298 11.943 -16.289 1.00 66.56 78 ASP A C 1
ATOM 613 O O . ASP A 1 78 ? 6.059 12.902 -16.374 1.00 66.56 78 ASP A O 1
ATOM 617 N N . GLU A 1 79 ? 4.118 11.980 -16.915 1.00 56.25 79 GLU A N 1
ATOM 618 C CA . GLU A 1 79 ? 3.557 13.186 -17.517 1.00 56.25 79 GLU A CA 1
ATOM 619 C C . GLU A 1 79 ? 2.959 14.088 -16.430 1.00 56.25 79 GLU A C 1
ATOM 621 O O . GLU A 1 79 ? 2.073 13.699 -15.672 1.00 56.25 79 GLU A O 1
ATOM 626 N N . GLY A 1 80 ? 3.408 15.344 -16.388 1.00 49.78 80 GLY A N 1
ATOM 627 C CA . GLY A 1 80 ? 2.526 16.433 -15.981 1.00 49.78 80 GLY A CA 1
ATOM 628 C C . GLY A 1 80 ? 1.644 16.771 -17.177 1.00 49.78 80 GLY A C 1
ATOM 629 O O . GLY A 1 80 ? 2.194 17.211 -18.189 1.00 49.78 80 GLY A O 1
ATOM 630 N N . GLU A 1 81 ? 0.340 16.500 -17.046 1.00 43.38 81 GLU A N 1
ATOM 631 C CA . GLU A 1 81 ? -0.766 16.781 -17.978 1.00 43.38 81 GLU A CA 1
ATOM 632 C C . GLU A 1 81 ? -0.367 17.479 -19.290 1.00 43.38 81 GLU A C 1
ATOM 634 O O . GLU A 1 81 ? -0.000 18.658 -19.297 1.00 43.38 81 GLU A O 1
ATOM 639 N N . GLN A 1 82 ? -0.542 16.784 -20.417 1.00 37.94 82 GLN A N 1
ATOM 640 C CA . GLN A 1 82 ? -1.299 17.336 -21.542 1.00 37.94 82 GLN A CA 1
ATOM 641 C C . GLN A 1 82 ? -1.711 16.241 -22.530 1.00 37.94 82 GLN A C 1
ATOM 643 O O . GLN A 1 82 ? -0.875 15.641 -23.199 1.00 37.94 82 GLN A O 1
ATOM 648 N N . ASP A 1 83 ? -3.031 16.066 -22.604 1.00 53.53 83 ASP A N 1
ATOM 649 C CA . ASP A 1 83 ? -3.823 15.457 -23.672 1.00 53.53 83 ASP A CA 1
ATOM 650 C C . ASP A 1 83 ? -3.100 15.383 -25.023 1.00 53.53 83 ASP A C 1
ATOM 652 O O . ASP A 1 83 ? -2.779 16.422 -25.594 1.00 53.53 83 ASP A O 1
ATOM 656 N N . ASN A 1 84 ? -2.870 14.157 -25.509 1.00 36.31 84 ASN A N 1
ATOM 657 C CA . ASN A 1 84 ? -2.774 13.791 -26.924 1.00 36.31 84 ASN A CA 1
ATOM 658 C C . ASN A 1 84 ? -3.027 12.281 -27.051 1.00 36.31 84 ASN A C 1
ATOM 660 O O . ASN A 1 84 ? -2.139 11.459 -26.823 1.00 36.31 84 ASN A O 1
ATOM 664 N N . GLY A 1 85 ? -4.268 11.929 -27.397 1.00 43.62 85 GLY A N 1
ATOM 665 C CA . GLY A 1 85 ? -4.777 10.562 -27.509 1.00 43.62 85 GLY A CA 1
ATOM 666 C C . GLY A 1 85 ? -3.812 9.550 -28.133 1.00 43.62 85 GLY A C 1
ATOM 667 O O . GLY A 1 85 ? -3.419 9.678 -29.285 1.00 43.62 85 GLY A O 1
ATOM 668 N N . TRP A 1 86 ? -3.417 8.558 -27.338 1.00 33.78 86 TRP A N 1
ATOM 669 C CA . TRP A 1 86 ? -3.912 7.173 -27.346 1.00 33.78 86 TRP A CA 1
ATOM 670 C C . TRP A 1 86 ? -3.639 6.634 -25.937 1.00 33.78 86 TRP A C 1
ATOM 672 O O . TRP A 1 86 ? -2.634 5.973 -25.683 1.00 33.78 86 TRP A O 1
ATOM 682 N N . ILE A 1 87 ? -4.509 6.994 -24.994 1.00 37.72 87 ILE A N 1
ATOM 683 C CA . ILE A 1 87 ? -4.474 6.446 -23.639 1.00 37.72 87 ILE A CA 1
ATOM 684 C C . ILE A 1 87 ? -4.891 4.981 -23.763 1.00 37.72 87 ILE A C 1
ATOM 686 O O . ILE A 1 87 ? -5.946 4.674 -24.325 1.00 37.72 87 ILE A O 1
ATOM 690 N N . TYR A 1 88 ? -4.064 4.063 -23.261 1.00 36.47 88 TYR A N 1
ATOM 691 C CA . TYR A 1 88 ? -4.541 2.722 -22.950 1.00 36.47 88 TYR A CA 1
ATOM 692 C C . TYR A 1 88 ? -5.700 2.895 -21.970 1.00 36.47 88 TYR A C 1
ATOM 694 O O . TYR A 1 88 ? -5.482 3.161 -20.792 1.00 36.47 88 TYR A O 1
ATOM 702 N N . HIS A 1 89 ? -6.937 2.790 -22.451 1.00 31.06 89 HIS A N 1
ATOM 703 C CA . HIS A 1 89 ? -8.091 2.717 -21.572 1.00 31.06 89 HIS A CA 1
ATOM 704 C C . HIS A 1 89 ? -8.030 1.370 -20.852 1.00 31.06 89 HIS A C 1
ATOM 706 O O . HIS A 1 89 ? -8.592 0.373 -21.307 1.00 31.06 89 HIS A O 1
ATOM 712 N N . VAL A 1 90 ? -7.334 1.336 -19.716 1.00 35.97 90 VAL A N 1
ATOM 713 C CA . VAL A 1 90 ? -7.589 0.334 -18.689 1.00 35.97 90 VAL A CA 1
ATOM 714 C C . VAL A 1 90 ? -8.981 0.641 -18.152 1.00 35.97 90 VAL A C 1
ATOM 716 O O . VAL A 1 90 ? -9.168 1.492 -17.289 1.00 35.97 90 VAL A O 1
ATOM 719 N N . THR A 1 91 ? -9.988 0.003 -18.741 1.00 30.59 91 THR A N 1
ATOM 720 C CA . THR A 1 91 ? -11.366 0.140 -18.277 1.00 30.59 91 THR A CA 1
ATOM 721 C C . THR A 1 91 ? -11.594 -0.951 -17.245 1.00 30.59 91 THR A C 1
ATOM 723 O O . THR A 1 91 ? -11.668 -2.127 -17.592 1.00 30.59 91 THR A O 1
ATOM 726 N N . THR A 1 92 ? -11.694 -0.587 -15.969 1.00 32.88 92 THR A N 1
ATOM 727 C CA . THR A 1 92 ? -12.228 -1.476 -14.932 1.00 32.88 92 THR A CA 1
ATOM 728 C C . THR A 1 92 ? -13.738 -1.605 -15.139 1.00 32.88 92 THR A C 1
ATOM 730 O O . THR A 1 92 ? -14.537 -0.923 -14.503 1.00 32.88 92 THR A O 1
ATOM 733 N N . THR A 1 93 ? -14.169 -2.450 -16.078 1.00 30.73 93 THR A N 1
ATOM 734 C CA . THR A 1 93 ? -15.597 -2.743 -16.254 1.00 30.73 93 THR A CA 1
ATOM 735 C C . THR A 1 93 ? -16.066 -3.680 -15.146 1.00 30.73 93 THR A C 1
ATOM 737 O O . THR A 1 93 ? -15.715 -4.859 -15.121 1.00 30.73 93 THR A O 1
ATOM 740 N N . PHE A 1 94 ? -16.869 -3.152 -14.223 1.00 31.62 94 PHE A N 1
ATOM 741 C CA . PHE A 1 94 ? -17.611 -3.941 -13.244 1.00 31.62 94 PHE A CA 1
ATOM 742 C C . PHE A 1 94 ? -18.916 -4.415 -13.890 1.00 31.62 94 PHE A C 1
ATOM 744 O O . PHE A 1 94 ? -19.952 -3.760 -13.771 1.00 31.62 94 PHE A O 1
ATOM 751 N N . GLU A 1 95 ? -18.879 -5.530 -14.617 1.00 31.52 95 GLU A N 1
ATOM 752 C CA . GLU A 1 95 ? -20.117 -6.168 -15.064 1.00 31.52 95 GLU A CA 1
ATOM 753 C C . GLU A 1 95 ? -20.693 -7.000 -13.917 1.00 31.52 95 GLU A C 1
ATOM 755 O O . GLU A 1 95 ? -20.250 -8.107 -13.613 1.00 31.52 95 GLU A O 1
ATOM 760 N N . GLY A 1 96 ? -21.705 -6.435 -13.256 1.00 36.84 96 GLY A N 1
ATOM 761 C CA . GLY A 1 96 ? -22.601 -7.170 -12.373 1.00 36.84 96 GLY A CA 1
ATOM 762 C C . GLY A 1 96 ? -23.465 -8.137 -13.182 1.00 36.84 96 GLY A C 1
ATOM 763 O O . GLY A 1 96 ? -24.628 -7.852 -13.445 1.00 36.84 96 GLY A O 1
ATOM 764 N N . GLY A 1 97 ? -22.895 -9.269 -13.589 1.00 29.12 97 GLY A N 1
ATOM 765 C CA . GLY A 1 97 ? -23.609 -10.397 -14.184 1.00 29.12 97 GLY A CA 1
ATOM 766 C C . GLY A 1 97 ? -23.736 -11.532 -13.171 1.00 29.12 97 GLY A C 1
ATOM 767 O O . GLY A 1 97 ? -22.736 -12.001 -12.635 1.00 29.12 97 GLY A O 1
ATOM 768 N N . GLY A 1 98 ? -24.967 -11.951 -12.868 1.00 32.25 98 GLY A N 1
ATOM 769 C CA . GLY A 1 98 ? -25.276 -12.975 -11.868 1.00 32.25 98 GLY A CA 1
ATOM 770 C C . GLY A 1 98 ? -24.510 -14.282 -12.087 1.00 32.25 98 GLY A C 1
ATOM 771 O O . GLY A 1 98 ? -24.802 -15.030 -13.012 1.00 32.25 98 GLY A O 1
ATOM 772 N N . GLY A 1 99 ? -23.547 -14.557 -11.206 1.00 32.25 99 GLY A N 1
ATOM 773 C CA . GLY A 1 99 ? -22.747 -15.778 -11.261 1.00 32.25 99 GLY A CA 1
ATOM 774 C C . GLY A 1 99 ? -21.412 -15.680 -10.523 1.00 32.25 99 GLY A C 1
ATOM 775 O O . GLY A 1 99 ? -20.366 -15.755 -11.142 1.00 32.25 99 GLY A O 1
ATOM 776 N N . GLY A 1 100 ? -21.439 -15.520 -9.198 1.00 32.50 100 GLY A N 1
ATOM 777 C CA . GLY A 1 100 ? -20.460 -16.124 -8.276 1.00 32.50 100 GLY A CA 1
ATOM 778 C C . GLY A 1 100 ? -18.959 -15.774 -8.316 1.00 32.50 100 GLY A C 1
ATOM 779 O O . GLY A 1 100 ? -18.268 -16.217 -7.402 1.00 32.50 100 GLY A O 1
ATOM 780 N N . SER A 1 101 ? -18.423 -14.993 -9.255 1.00 30.72 101 SER A N 1
ATOM 781 C CA . SER A 1 101 ? -16.999 -14.607 -9.240 1.00 30.72 101 SER A CA 1
ATOM 782 C C . SER A 1 101 ? -16.792 -13.148 -9.642 1.00 30.72 101 SER A C 1
ATOM 784 O O . SER A 1 101 ? -16.965 -12.781 -10.800 1.00 30.72 101 SER A O 1
ATOM 786 N N . SER A 1 102 ? -16.395 -12.318 -8.674 1.00 33.09 102 SER A N 1
ATOM 787 C CA . SER A 1 102 ? -15.880 -10.969 -8.922 1.00 33.09 102 SER A CA 1
ATOM 788 C C . SER A 1 102 ? -14.455 -11.104 -9.451 1.00 33.09 102 SER A C 1
ATOM 790 O O . SER A 1 102 ? -13.559 -11.453 -8.689 1.00 33.09 102 SER A O 1
ATOM 792 N N . PHE A 1 103 ? -14.259 -10.876 -10.747 1.00 33.53 103 PHE A N 1
ATOM 793 C CA . PHE A 1 103 ? -12.948 -10.912 -11.392 1.00 33.53 103 PHE A CA 1
ATOM 794 C C . PHE A 1 103 ? -12.469 -9.481 -11.643 1.00 33.53 103 PHE A C 1
ATOM 796 O O . PHE A 1 103 ? -13.221 -8.654 -12.158 1.00 33.53 103 PHE A O 1
ATOM 803 N N . CYS A 1 104 ? -11.211 -9.189 -11.329 1.00 35.06 104 CYS A N 1
ATOM 804 C CA . CYS A 1 104 ? -10.541 -8.007 -11.858 1.00 35.06 104 CYS A CA 1
ATOM 805 C C . CYS A 1 104 ? -9.958 -8.388 -13.216 1.00 35.06 104 CYS A C 1
ATOM 807 O O . CYS A 1 104 ? -8.870 -8.945 -13.302 1.00 35.06 104 CYS A O 1
ATOM 809 N N . SER A 1 105 ? -10.737 -8.165 -14.272 1.00 32.84 105 SER A N 1
ATOM 810 C CA . SER A 1 105 ? -10.317 -8.407 -15.650 1.00 32.84 105 SER A CA 1
ATOM 811 C C . SER A 1 105 ? -9.612 -7.165 -16.200 1.00 32.84 105 SER A C 1
ATOM 813 O O . SER A 1 105 ? -10.229 -6.104 -16.297 1.00 32.84 105 SER A O 1
ATOM 815 N N . LEU A 1 106 ? -8.330 -7.284 -16.559 1.00 36.12 106 LEU A N 1
ATOM 816 C CA . LEU A 1 106 ? -7.608 -6.298 -17.368 1.00 36.12 106 LEU A CA 1
ATOM 817 C C . LEU A 1 106 ? -7.562 -6.811 -18.813 1.00 36.12 106 LEU A C 1
ATOM 819 O O . LEU A 1 106 ? -6.532 -7.278 -19.297 1.00 36.12 106 LEU A O 1
ATOM 823 N N . THR A 1 107 ? -8.689 -6.751 -19.524 1.00 33.16 107 THR A N 1
ATOM 824 C CA . THR A 1 107 ? -8.729 -7.146 -20.940 1.00 33.16 107 THR A CA 1
ATOM 825 C C . THR A 1 107 ? -7.896 -6.180 -21.771 1.00 33.16 107 THR A C 1
ATOM 827 O O . THR A 1 107 ? -8.295 -5.042 -22.026 1.00 33.16 107 THR A O 1
ATOM 830 N N . THR A 1 108 ? -6.732 -6.642 -22.223 1.00 38.78 108 THR A N 1
ATOM 831 C CA . THR A 1 108 ? -5.896 -5.894 -23.161 1.00 38.78 108 THR A CA 1
ATOM 832 C C . THR A 1 108 ? -6.413 -6.155 -24.575 1.00 38.78 108 THR A C 1
ATOM 834 O O . THR A 1 108 ? -6.173 -7.213 -25.157 1.00 38.78 108 THR A O 1
ATOM 837 N N . GLY A 1 109 ? -7.150 -5.201 -25.146 1.00 29.47 109 GLY A N 1
ATOM 838 C CA . GLY A 1 109 ? -7.493 -5.227 -26.568 1.00 29.47 109 GLY A CA 1
ATOM 839 C C . GLY A 1 109 ? -6.216 -5.235 -27.415 1.00 29.47 109 GLY A C 1
ATOM 840 O O . GLY A 1 109 ? -5.345 -4.389 -27.231 1.00 29.47 109 GLY A O 1
ATOM 841 N N . LYS A 1 110 ? -6.087 -6.217 -28.318 1.00 36.78 110 LYS A N 1
ATOM 842 C CA . LYS A 1 110 ? -4.944 -6.424 -29.228 1.00 36.78 110 LYS A CA 1
ATOM 843 C C . LYS A 1 110 ? -4.399 -5.116 -29.816 1.00 36.78 110 LYS A C 1
ATOM 845 O O . LYS A 1 110 ? -4.967 -4.636 -30.790 1.00 36.78 110 LYS A O 1
ATOM 850 N N . VAL A 1 111 ? -3.231 -4.650 -29.368 1.00 31.67 111 VAL A N 1
ATOM 851 C CA . VAL A 1 111 ? -2.317 -3.854 -30.204 1.00 31.67 111 VAL A CA 1
ATOM 852 C C . VAL A 1 111 ? -0.870 -4.128 -29.791 1.00 31.67 111 VAL A C 1
ATOM 854 O O . VAL A 1 111 ? -0.475 -3.966 -28.642 1.00 31.67 111 VAL A O 1
ATOM 857 N N . PHE A 1 112 ? -0.090 -4.582 -30.770 1.00 32.44 112 PHE A N 1
ATOM 858 C CA . PHE A 1 112 ? 1.360 -4.740 -30.737 1.00 32.44 112 PHE A CA 1
ATOM 859 C C . PHE A 1 112 ? 2.060 -3.491 -30.174 1.00 32.44 112 PHE A C 1
ATOM 861 O O . PHE A 1 112 ? 1.829 -2.385 -30.663 1.00 32.44 112 PHE A O 1
ATOM 868 N N . LEU A 1 113 ? 2.991 -3.687 -29.234 1.00 30.73 113 LEU A N 1
ATOM 869 C CA . LEU A 1 113 ? 4.001 -2.696 -28.852 1.00 30.73 113 LEU A CA 1
ATOM 870 C C . LEU A 1 113 ? 4.749 -2.225 -30.106 1.00 30.73 113 LEU A C 1
ATOM 872 O O . LEU A 1 113 ? 5.611 -2.929 -30.636 1.00 30.73 113 LEU A O 1
ATOM 876 N N . LYS A 1 114 ? 4.422 -1.025 -30.586 1.00 28.25 114 LYS A N 1
ATOM 877 C CA . LYS A 1 114 ? 5.207 -0.320 -31.594 1.00 28.25 114 LYS A CA 1
ATOM 878 C C . LYS A 1 114 ? 5.779 0.949 -30.968 1.00 28.25 114 LYS A C 1
ATOM 880 O O . LYS A 1 114 ? 5.043 1.801 -30.489 1.00 28.25 114 LYS A O 1
ATOM 885 N N . ILE A 1 115 ? 7.101 1.054 -31.100 1.00 29.83 115 ILE A N 1
ATOM 886 C CA . ILE A 1 115 ? 7.939 2.256 -31.005 1.00 29.83 115 ILE A CA 1
ATOM 887 C C . ILE A 1 115 ? 8.481 2.588 -29.600 1.00 29.83 115 ILE A C 1
ATOM 889 O O . ILE A 1 115 ? 7.862 3.240 -28.759 1.00 29.83 115 ILE A O 1
ATOM 893 N N . ILE A 1 116 ? 9.742 2.170 -29.428 1.00 37.12 116 ILE A N 1
ATOM 894 C CA . ILE A 1 116 ? 10.779 2.876 -28.671 1.00 37.12 116 ILE A CA 1
ATOM 895 C C . ILE A 1 116 ? 10.935 4.253 -29.326 1.00 37.12 116 ILE A C 1
ATOM 897 O O . ILE A 1 116 ? 11.459 4.373 -30.432 1.00 37.12 116 ILE A O 1
ATOM 901 N N . GLY A 1 117 ? 10.423 5.277 -28.656 1.00 30.20 117 GLY A N 1
ATOM 902 C CA . GLY A 1 117 ? 10.692 6.678 -28.932 1.00 30.20 117 GLY A CA 1
ATOM 903 C C . GLY A 1 117 ? 11.107 7.296 -27.609 1.00 30.20 117 GLY A C 1
ATOM 904 O O . GLY A 1 117 ? 10.347 7.223 -26.646 1.00 30.20 117 GLY A O 1
ATOM 905 N N . VAL A 1 118 ? 12.331 7.816 -27.553 1.00 35.31 118 VAL A N 1
ATOM 906 C CA . VAL A 1 118 ? 12.885 8.514 -26.390 1.00 35.31 118 VAL A CA 1
ATOM 907 C C . VAL A 1 118 ? 12.089 9.803 -26.205 1.00 35.31 118 VAL A C 1
ATOM 909 O O . VAL A 1 118 ? 12.341 10.795 -26.884 1.00 35.31 118 VAL A O 1
ATOM 912 N N . ILE A 1 119 ? 11.102 9.779 -25.317 1.00 37.41 119 ILE A N 1
ATOM 913 C CA . ILE A 1 119 ? 10.480 10.979 -24.768 1.00 37.41 119 ILE A CA 1
ATOM 914 C C . ILE A 1 119 ? 10.653 10.840 -23.263 1.00 37.41 119 ILE A C 1
ATOM 916 O O . ILE A 1 119 ? 10.018 10.005 -22.634 1.00 37.41 119 ILE A O 1
ATOM 920 N N . PHE A 1 120 ? 11.589 11.596 -22.699 1.00 43.44 120 PHE A N 1
ATOM 921 C CA . PHE A 1 120 ? 11.690 11.704 -21.251 1.00 43.44 120 PHE A CA 1
ATOM 922 C C . PHE A 1 120 ? 10.493 12.508 -20.735 1.00 43.44 120 PHE A C 1
ATOM 924 O O . PHE A 1 120 ? 10.131 13.532 -21.321 1.00 43.44 120 PHE A O 1
ATOM 931 N N . SER A 1 121 ? 9.915 12.052 -19.624 1.00 54.53 121 SER A N 1
ATOM 932 C CA . SER A 1 121 ? 8.972 12.819 -18.809 1.00 54.53 121 SER A CA 1
ATOM 933 C C . SER A 1 121 ? 9.467 14.257 -18.574 1.00 54.53 121 SER A C 1
ATOM 935 O O . SER A 1 121 ? 10.659 14.489 -18.351 1.00 54.53 121 SER A O 1
ATOM 937 N N . LYS A 1 122 ? 8.550 15.238 -18.586 1.00 55.81 122 LYS A N 1
ATOM 938 C CA . LYS A 1 122 ? 8.880 16.655 -18.318 1.00 55.81 122 LYS A CA 1
ATOM 939 C C . LYS A 1 122 ? 9.418 16.872 -16.900 1.00 55.81 122 LYS A C 1
ATOM 941 O O . LYS A 1 122 ? 10.221 17.782 -16.696 1.00 55.81 122 LYS A O 1
ATOM 946 N N . ASN A 1 123 ? 8.946 16.079 -15.935 1.00 66.69 123 ASN A N 1
ATOM 947 C CA . ASN A 1 123 ? 9.287 16.237 -14.524 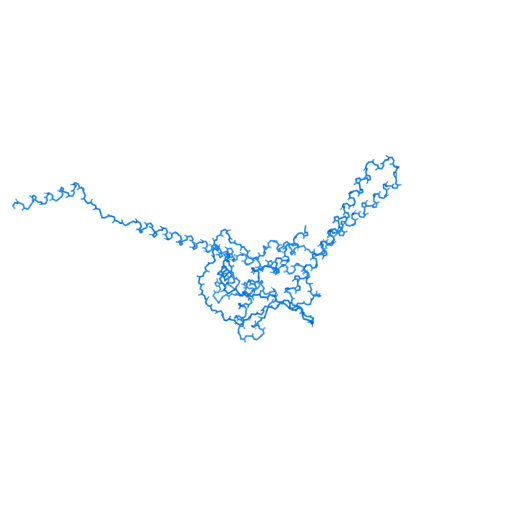1.00 66.69 123 ASN A CA 1
ATOM 948 C C . ASN A 1 123 ? 10.378 15.276 -14.064 1.00 66.69 123 ASN A C 1
ATOM 950 O O . ASN A 1 123 ? 10.901 15.478 -12.968 1.00 66.69 123 ASN A O 1
ATOM 954 N N . ALA A 1 124 ? 10.752 14.277 -14.859 1.00 74.31 124 ALA A N 1
ATOM 955 C CA . ALA A 1 124 ? 11.800 13.337 -14.507 1.00 74.31 124 ALA A CA 1
ATOM 956 C C . ALA A 1 124 ? 13.134 14.068 -14.299 1.00 74.31 124 ALA A C 1
ATOM 958 O O . ALA A 1 124 ? 13.509 14.973 -15.040 1.00 74.31 124 ALA A O 1
ATOM 959 N N . GLY A 1 125 ? 13.853 13.694 -13.250 1.00 72.19 125 GLY A N 1
ATOM 960 C CA . GLY A 1 125 ? 15.098 14.308 -12.818 1.00 72.19 125 GLY A CA 1
ATOM 961 C C . GLY A 1 125 ? 14.923 15.657 -12.124 1.00 72.19 125 GLY A C 1
ATOM 962 O O . GLY A 1 125 ? 15.914 16.363 -11.927 1.00 72.19 125 GLY A O 1
ATOM 963 N N . THR A 1 126 ? 13.698 16.038 -11.746 1.00 78.50 126 THR A N 1
ATOM 964 C CA . THR A 1 126 ? 13.409 17.313 -11.073 1.00 78.50 126 THR A CA 1
ATOM 965 C C . THR A 1 126 ? 12.869 17.112 -9.657 1.00 78.50 126 THR A C 1
ATOM 967 O O . THR A 1 126 ? 12.479 16.020 -9.257 1.00 78.50 126 THR A O 1
ATOM 970 N N . VAL A 1 127 ? 12.806 18.195 -8.879 1.00 76.62 127 VAL A N 1
ATOM 971 C CA . VAL A 1 127 ? 12.164 18.195 -7.550 1.00 76.62 127 VAL A CA 1
ATOM 972 C C . VAL A 1 127 ? 10.647 17.981 -7.606 1.00 76.62 127 VAL A C 1
ATOM 974 O O . VAL A 1 127 ? 10.042 17.711 -6.575 1.00 76.62 127 VAL A O 1
ATOM 977 N N . ASN A 1 128 ? 10.042 18.097 -8.792 1.00 76.12 128 ASN A N 1
ATOM 978 C CA . ASN A 1 128 ? 8.606 17.926 -8.998 1.00 76.12 128 ASN A CA 1
ATOM 979 C C . ASN A 1 128 ? 8.225 16.474 -9.329 1.00 76.12 128 ASN A C 1
ATOM 981 O O . ASN A 1 128 ? 7.035 16.189 -9.443 1.00 76.12 128 ASN A O 1
ATOM 985 N N . SER A 1 129 ? 9.194 15.560 -9.495 1.00 78.94 129 SER A N 1
ATOM 986 C CA . SER A 1 129 ? 8.898 14.137 -9.696 1.00 78.94 129 SER A CA 1
ATOM 987 C C . SER A 1 129 ? 8.201 13.571 -8.460 1.00 78.94 129 SER A C 1
ATOM 989 O O . SER A 1 129 ? 8.750 13.622 -7.356 1.00 78.94 129 SER A O 1
ATOM 991 N N . GLN A 1 130 ? 7.019 12.986 -8.639 1.00 82.75 130 GLN A N 1
ATOM 992 C CA . GLN A 1 130 ? 6.272 12.363 -7.546 1.00 82.75 130 GLN A CA 1
ATOM 993 C C . GLN A 1 130 ? 6.424 10.848 -7.586 1.00 82.75 130 GLN A C 1
ATOM 995 O O . GLN A 1 130 ? 6.372 10.227 -8.644 1.00 82.75 130 GLN A O 1
ATOM 1000 N N . PHE A 1 131 ? 6.624 10.244 -6.417 1.00 87.06 131 PHE A N 1
ATOM 1001 C CA . PHE A 1 131 ? 6.702 8.796 -6.310 1.00 87.06 131 PHE A CA 1
ATOM 1002 C C . PHE A 1 131 ? 5.324 8.168 -6.611 1.00 87.06 131 PHE A C 1
ATOM 1004 O O . PHE A 1 131 ? 4.338 8.565 -5.990 1.00 87.06 131 PHE A O 1
ATOM 1011 N N . PRO A 1 132 ? 5.228 7.205 -7.551 1.00 84.38 132 PRO A N 1
ATOM 1012 C CA . PRO A 1 132 ? 3.938 6.740 -8.074 1.00 84.38 132 PRO A CA 1
ATOM 1013 C C . PRO A 1 132 ? 3.237 5.666 -7.229 1.00 84.38 132 PRO A C 1
ATOM 1015 O O . PRO A 1 132 ? 2.123 5.263 -7.555 1.00 84.38 132 PRO A O 1
ATOM 1018 N N . LEU A 1 133 ? 3.874 5.170 -6.166 1.00 87.12 133 LEU A N 1
ATOM 1019 C CA . LEU A 1 133 ? 3.320 4.144 -5.279 1.00 87.12 133 LEU A CA 1
ATOM 1020 C C . LEU A 1 133 ? 3.088 4.714 -3.868 1.00 87.12 133 LEU A C 1
ATOM 1022 O O . LEU A 1 133 ? 3.634 5.764 -3.526 1.00 87.12 133 LEU A O 1
ATOM 1026 N N . PRO A 1 134 ? 2.300 4.042 -3.008 1.00 85.75 134 PRO A N 1
ATOM 1027 C CA . PRO A 1 134 ? 2.189 4.425 -1.608 1.00 85.75 134 PRO A CA 1
ATOM 1028 C C . PRO A 1 134 ? 3.552 4.323 -0.928 1.00 85.75 134 PRO A C 1
ATOM 1030 O O . PRO A 1 134 ? 4.309 3.380 -1.182 1.00 85.75 134 PRO A O 1
ATOM 1033 N N . GLU A 1 135 ? 3.857 5.279 -0.054 1.00 85.12 135 GLU A N 1
ATOM 1034 C CA . GLU A 1 135 ? 5.145 5.324 0.628 1.00 85.12 135 GLU A CA 1
ATOM 1035 C C . GLU A 1 135 ? 5.368 4.034 1.439 1.00 85.12 135 GLU A C 1
ATOM 1037 O O . GLU A 1 135 ? 4.485 3.618 2.198 1.00 85.12 135 GLU A O 1
ATOM 1042 N N . PRO A 1 136 ? 6.547 3.390 1.334 1.00 89.69 136 PRO A N 1
ATOM 1043 C CA . PRO A 1 136 ? 6.812 2.131 2.030 1.00 89.69 136 PRO A CA 1
ATOM 1044 C C . PRO A 1 136 ? 6.627 2.218 3.548 1.00 89.69 136 PRO A C 1
ATOM 1046 O O . PRO A 1 136 ? 6.253 1.235 4.179 1.00 89.69 136 PRO A O 1
ATOM 1049 N N . ASN A 1 137 ? 6.879 3.388 4.142 1.00 87.12 137 ASN A N 1
ATOM 1050 C CA . ASN A 1 137 ? 6.692 3.600 5.576 1.00 87.12 137 ASN A CA 1
ATOM 1051 C C . ASN A 1 137 ? 5.213 3.552 5.972 1.00 87.12 137 ASN A C 1
ATOM 1053 O O . ASN A 1 137 ? 4.888 2.930 6.981 1.00 87.12 137 ASN A O 1
ATOM 1057 N N . ASP A 1 138 ? 4.324 4.134 5.165 1.00 83.94 138 ASP A N 1
ATOM 1058 C CA . ASP A 1 138 ? 2.881 4.110 5.422 1.00 83.94 138 ASP A CA 1
ATOM 1059 C C . ASP A 1 138 ? 2.349 2.672 5.347 1.00 83.94 138 ASP A C 1
ATOM 1061 O O . ASP A 1 138 ? 1.602 2.228 6.221 1.00 83.94 138 ASP A O 1
ATOM 1065 N N . LEU A 1 139 ? 2.802 1.915 4.340 1.00 84.56 139 LEU A N 1
ATOM 1066 C CA . LEU A 1 139 ? 2.464 0.500 4.164 1.00 84.56 139 LEU A CA 1
ATOM 1067 C C . LEU A 1 139 ? 3.009 -0.367 5.304 1.00 84.56 139 LEU A C 1
ATOM 1069 O O . LEU A 1 139 ? 2.309 -1.244 5.808 1.00 84.56 139 LEU A O 1
ATOM 1073 N N . LYS A 1 140 ? 4.235 -0.094 5.763 1.00 85.19 140 LYS A N 1
ATOM 1074 C CA . LYS A 1 140 ? 4.848 -0.816 6.881 1.00 85.19 140 LYS A CA 1
ATOM 1075 C C . LYS A 1 140 ? 4.069 -0.603 8.174 1.00 85.19 140 LYS A C 1
ATOM 1077 O O . LYS A 1 140 ? 3.842 -1.562 8.905 1.00 85.19 140 LYS A O 1
ATOM 1082 N N . VAL A 1 141 ? 3.628 0.622 8.444 1.00 82.38 141 VAL A N 1
ATOM 1083 C CA . VAL A 1 141 ? 2.779 0.908 9.606 1.00 82.38 141 VAL A CA 1
ATOM 1084 C C . VAL A 1 141 ? 1.443 0.166 9.483 1.00 82.38 141 VAL A C 1
ATOM 1086 O O . VAL A 1 141 ? 1.013 -0.456 10.451 1.00 82.38 141 VAL A O 1
ATOM 1089 N N . ALA A 1 142 ? 0.830 0.143 8.294 1.00 78.69 142 ALA A N 1
ATOM 1090 C CA . ALA A 1 142 ? -0.386 -0.637 8.045 1.00 78.69 142 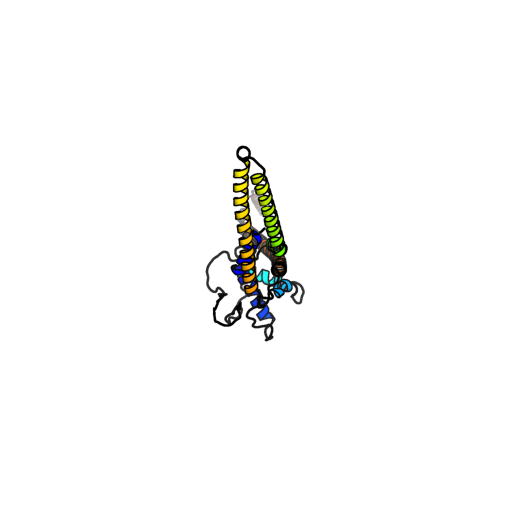ALA A CA 1
ATOM 1091 C C . ALA A 1 142 ? -0.175 -2.151 8.236 1.00 78.69 142 ALA A C 1
ATOM 1093 O O . ALA A 1 142 ? -1.068 -2.829 8.726 1.00 78.69 142 ALA A O 1
ATOM 1094 N N . SER A 1 143 ? 1.012 -2.680 7.920 1.00 79.94 143 SER A N 1
ATOM 1095 C CA . SER A 1 143 ? 1.327 -4.098 8.146 1.00 79.94 143 SER A CA 1
ATOM 1096 C C . SER A 1 143 ? 1.554 -4.472 9.615 1.00 79.94 143 SER A C 1
ATOM 1098 O O . SER A 1 143 ? 1.484 -5.647 9.952 1.00 79.94 143 SER A O 1
ATOM 1100 N N . GLN A 1 144 ? 1.859 -3.505 10.486 1.00 79.88 144 GLN A N 1
ATOM 1101 C CA . GLN A 1 144 ? 2.211 -3.769 11.887 1.00 79.88 144 GLN A CA 1
ATOM 1102 C C . GLN A 1 144 ? 1.015 -3.754 12.837 1.00 79.88 144 GLN A C 1
ATOM 1104 O O . GLN A 1 144 ? 1.114 -4.309 13.925 1.00 79.88 144 GLN A O 1
ATOM 1109 N N . VAL A 1 145 ? -0.081 -3.094 12.462 1.00 75.38 145 VAL A N 1
ATOM 1110 C CA . VAL A 1 145 ? -1.276 -2.987 13.306 1.00 75.38 145 VAL A CA 1
ATOM 1111 C C . VAL A 1 145 ? -2.275 -4.047 12.872 1.00 75.38 145 VAL A C 1
ATOM 1113 O O . VAL A 1 145 ? -2.753 -3.993 11.740 1.00 75.38 145 VAL A O 1
ATOM 1116 N N . THR A 1 146 ? -2.625 -4.974 13.759 1.00 82.81 146 THR A N 1
ATOM 1117 C CA . THR A 1 146 ? -3.606 -6.026 13.459 1.00 82.81 146 THR A CA 1
ATOM 1118 C C . THR A 1 146 ? -5.022 -5.621 13.881 1.00 82.81 146 THR A C 1
ATOM 1120 O O . THR A 1 146 ? -5.216 -4.658 14.632 1.00 82.81 146 THR A O 1
ATOM 1123 N N . PHE A 1 147 ? -6.041 -6.317 13.367 1.00 85.81 147 PHE A N 1
ATOM 1124 C CA . PHE A 1 147 ? -7.416 -6.086 13.822 1.00 85.81 147 PHE A CA 1
ATOM 1125 C C . PHE A 1 147 ? -7.600 -6.547 15.262 1.00 85.81 147 PHE A C 1
ATOM 1127 O O . PHE A 1 147 ? -8.305 -5.888 16.018 1.00 85.81 147 PHE A O 1
ATOM 1134 N N . GLU A 1 148 ? -6.903 -7.609 15.636 1.00 88.25 148 GLU A N 1
ATOM 1135 C CA . GLU A 1 148 ? -6.876 -8.206 16.959 1.00 88.25 148 GLU A CA 1
ATOM 1136 C C . GLU A 1 148 ? -6.361 -7.203 18.003 1.00 88.25 148 GLU A C 1
ATOM 1138 O O . GLU A 1 148 ? -7.014 -6.991 19.025 1.00 88.25 148 GLU A O 1
ATOM 1143 N N . ASP A 1 149 ? -5.265 -6.492 17.707 1.00 87.25 149 ASP A N 1
ATOM 1144 C CA . ASP A 1 149 ? -4.735 -5.446 18.596 1.00 87.25 149 ASP A CA 1
ATOM 1145 C C . ASP A 1 149 ? -5.749 -4.306 18.801 1.00 87.25 149 ASP A C 1
ATOM 1147 O O . ASP A 1 149 ? -5.909 -3.774 19.904 1.00 87.25 149 ASP A O 1
ATOM 1151 N N . MET A 1 150 ? -6.453 -3.914 17.731 1.00 87.69 150 MET A N 1
ATOM 1152 C CA . MET A 1 150 ? -7.468 -2.856 17.789 1.00 87.69 150 MET A CA 1
ATOM 1153 C C . MET A 1 150 ? -8.706 -3.301 18.576 1.00 87.69 150 MET A C 1
ATOM 1155 O O . MET A 1 150 ? -9.224 -2.532 19.388 1.00 87.69 150 MET A O 1
ATOM 1159 N N . GLU A 1 151 ? -9.165 -4.535 18.373 1.00 92.12 151 GLU A N 1
ATOM 1160 C CA . GLU A 1 151 ? -10.261 -5.135 19.137 1.00 92.12 151 GLU A CA 1
ATOM 1161 C C . GLU A 1 151 ? -9.924 -5.235 20.625 1.00 92.12 151 GLU A C 1
ATOM 1163 O O . GLU A 1 151 ? -10.755 -4.893 21.470 1.00 92.12 151 GLU A O 1
ATOM 1168 N N . GLU A 1 152 ? -8.704 -5.659 20.964 1.00 94.12 152 GLU A N 1
ATOM 1169 C CA . GLU A 1 152 ? -8.256 -5.751 22.350 1.00 94.12 152 GLU A CA 1
ATOM 1170 C C . GLU A 1 152 ? -8.200 -4.368 23.011 1.00 94.12 152 GLU A C 1
ATOM 1172 O O . GLU A 1 152 ? -8.702 -4.194 24.130 1.00 94.12 152 GLU A O 1
ATOM 1177 N N . ALA A 1 153 ? -7.651 -3.368 22.313 1.00 92.44 153 ALA A N 1
ATOM 1178 C CA . ALA A 1 153 ? -7.568 -1.997 22.804 1.00 92.44 153 ALA A CA 1
ATOM 1179 C C . ALA A 1 153 ? -8.959 -1.388 23.053 1.00 92.44 153 ALA A C 1
ATOM 1181 O O . ALA A 1 153 ? -9.220 -0.872 24.145 1.00 92.44 153 ALA A O 1
ATOM 1182 N N . ILE A 1 154 ? -9.879 -1.502 22.088 1.00 94.50 154 ILE A N 1
ATOM 1183 C CA . ILE A 1 154 ? -11.265 -1.024 22.230 1.00 94.50 154 ILE A CA 1
ATOM 1184 C C . ILE A 1 154 ? -11.992 -1.801 23.335 1.00 94.50 154 ILE A C 1
ATOM 1186 O O . ILE A 1 154 ? -12.669 -1.209 24.179 1.00 94.50 154 ILE A O 1
ATOM 1190 N N . GLY A 1 155 ? -11.799 -3.120 23.407 1.00 96.25 155 GLY A N 1
ATOM 1191 C CA . GLY A 1 155 ? -12.353 -3.955 24.469 1.00 96.25 155 GLY A CA 1
ATOM 1192 C C . GLY A 1 155 ? -11.849 -3.559 25.861 1.00 96.25 155 GLY A C 1
ATOM 1193 O O . GLY A 1 155 ? -12.613 -3.573 26.829 1.00 96.25 155 GLY A O 1
ATOM 1194 N N . SER A 1 156 ? -10.581 -3.160 25.977 1.00 96.69 156 SER A N 1
ATOM 1195 C CA . SER A 1 156 ? -10.006 -2.629 27.216 1.00 96.69 156 SER A CA 1
ATOM 1196 C C . SER A 1 156 ? -10.653 -1.303 27.618 1.00 96.69 156 SER A C 1
ATOM 1198 O O . SER A 1 156 ? -11.075 -1.160 28.768 1.00 96.69 156 SER A O 1
ATOM 1200 N N . LEU A 1 157 ? -10.815 -0.369 26.672 1.00 95.81 157 LEU A N 1
ATOM 1201 C CA . LEU A 1 157 ? -11.497 0.908 26.909 1.00 95.81 157 LEU A CA 1
ATOM 1202 C C . LEU A 1 157 ? -12.947 0.704 27.362 1.00 95.81 157 LEU A C 1
ATOM 1204 O O . LEU A 1 157 ? -13.373 1.319 28.340 1.00 95.81 157 LEU A O 1
ATOM 1208 N N . ARG A 1 158 ? -13.675 -0.228 26.736 1.00 96.88 158 ARG A N 1
ATOM 1209 C CA . ARG A 1 158 ? -15.043 -0.587 27.137 1.00 96.88 158 ARG A CA 1
ATOM 1210 C C . ARG A 1 158 ? -15.103 -1.058 28.591 1.00 96.88 158 ARG A C 1
ATOM 1212 O O . ARG A 1 158 ? -15.891 -0.538 29.377 1.00 96.88 158 ARG A O 1
ATOM 1219 N N . ARG A 1 159 ? -14.209 -1.971 28.991 1.00 97.25 159 ARG A N 1
ATOM 1220 C CA . ARG A 1 159 ? -14.126 -2.462 30.381 1.00 97.25 159 ARG A CA 1
ATOM 1221 C C . ARG A 1 159 ? -13.788 -1.351 31.380 1.00 97.25 159 ARG A C 1
ATOM 1223 O O . ARG A 1 159 ? -14.306 -1.353 32.500 1.00 97.25 159 ARG A O 1
ATOM 1230 N N . GLN A 1 160 ? -12.915 -0.414 31.002 1.00 96.56 160 GLN A N 1
ATOM 1231 C CA . GLN A 1 160 ? -12.566 0.737 31.840 1.00 96.56 160 GLN A CA 1
ATOM 1232 C C . GLN A 1 160 ? -13.754 1.689 32.015 1.00 96.56 160 GLN A C 1
ATOM 1234 O O . GLN A 1 160 ? -14.029 2.099 33.146 1.00 96.56 160 GLN A O 1
ATOM 1239 N N . LEU A 1 161 ? -14.495 1.972 30.939 1.00 96.50 161 LEU A N 1
ATOM 1240 C CA . LEU A 1 161 ? -15.691 2.813 30.972 1.00 96.50 161 LEU A CA 1
ATOM 1241 C C . LEU A 1 161 ? -16.784 2.199 31.855 1.00 96.50 161 LEU A C 1
ATOM 1243 O O . LEU A 1 161 ? -17.267 2.851 32.777 1.00 96.50 161 LEU A O 1
ATOM 1247 N N . GLU A 1 162 ? -17.076 0.906 31.692 1.00 96.12 162 GLU A N 1
ATOM 1248 C CA . GLU A 1 162 ? -18.014 0.189 32.565 1.00 96.12 162 GLU A CA 1
ATOM 1249 C C . GLU A 1 162 ? -17.588 0.223 34.044 1.00 96.12 162 GLU A C 1
ATOM 1251 O O . GLU A 1 162 ? -18.414 0.307 34.955 1.00 96.12 162 GLU A O 1
ATOM 1256 N N . SER A 1 163 ? -16.282 0.141 34.315 1.00 96.44 163 SER A N 1
ATOM 1257 C CA . SER A 1 163 ? -15.748 0.255 35.674 1.00 96.44 163 SER A CA 1
ATOM 1258 C C . SER A 1 163 ? -15.957 1.656 36.252 1.00 96.44 163 SER A C 1
ATOM 1260 O O . SER A 1 163 ? -16.303 1.785 37.428 1.00 96.44 163 SER A O 1
ATOM 1262 N N . CYS A 1 164 ? -15.788 2.696 35.431 1.00 94.94 164 CYS A N 1
ATOM 1263 C CA . CYS A 1 164 ? -16.070 4.082 35.795 1.00 94.94 164 CYS A CA 1
ATOM 1264 C C . CYS A 1 164 ? -17.557 4.277 36.128 1.00 94.94 164 CYS A C 1
ATOM 1266 O O . CYS A 1 164 ? -17.882 4.778 37.204 1.00 94.94 164 CYS A O 1
ATOM 1268 N N . GLU A 1 165 ? -18.455 3.767 35.281 1.00 93.44 165 GLU A N 1
ATOM 1269 C CA . GLU A 1 165 ? -19.907 3.817 35.494 1.00 93.44 165 GLU A CA 1
ATOM 1270 C C . GLU A 1 165 ? -20.314 3.143 36.808 1.00 93.44 165 GLU A C 1
ATOM 1272 O O . GLU A 1 165 ? -21.010 3.742 37.628 1.00 93.44 165 GLU A O 1
ATOM 1277 N N . ARG A 1 166 ? -19.797 1.934 37.079 1.00 94.25 166 ARG A N 1
ATOM 1278 C CA . ARG A 1 166 ? -20.051 1.227 38.346 1.00 94.25 166 ARG A CA 1
ATOM 1279 C C . ARG A 1 166 ? -19.580 2.021 39.565 1.00 94.25 166 ARG A C 1
ATOM 1281 O O . ARG A 1 166 ? -20.222 1.967 40.614 1.00 94.25 166 ARG A O 1
ATOM 1288 N N . LYS A 1 167 ? -18.449 2.727 39.465 1.00 92.06 167 LYS A N 1
ATOM 1289 C CA . LYS A 1 167 ? -17.942 3.583 40.550 1.00 92.06 167 LYS A CA 1
ATOM 1290 C C . LYS A 1 167 ? -18.831 4.809 40.747 1.00 92.06 167 LYS A C 1
ATOM 1292 O O . LYS A 1 167 ? -19.155 5.106 41.894 1.00 92.06 167 LYS A O 1
ATOM 1297 N N . LEU A 1 168 ? -19.278 5.456 39.668 1.00 92.00 168 LEU A N 1
ATOM 1298 C CA . LEU A 1 168 ? -20.229 6.565 39.755 1.00 92.00 168 LEU A CA 1
ATOM 1299 C C . LEU A 1 168 ? -21.526 6.119 40.440 1.00 92.00 168 LEU A C 1
ATOM 1301 O O . LEU A 1 168 ? -21.955 6.772 41.385 1.00 92.00 168 LEU A O 1
ATOM 1305 N N . SER A 1 169 ? -22.105 4.975 40.057 1.00 90.38 169 SER A N 1
ATOM 1306 C CA . SER A 1 169 ? -23.321 4.458 40.704 1.00 90.38 169 SER A CA 1
ATOM 1307 C C . SER A 1 169 ? -23.142 4.242 42.212 1.00 90.38 169 SER A C 1
ATOM 1309 O O . SER A 1 169 ? -24.050 4.522 42.990 1.00 90.38 169 SER A O 1
ATOM 1311 N N . LYS A 1 170 ? -21.962 3.783 42.652 1.00 90.25 170 LYS A N 1
ATOM 1312 C CA . LYS A 1 170 ? -21.660 3.628 44.084 1.00 90.25 170 LYS A CA 1
ATOM 1313 C C . LYS A 1 170 ? -21.605 4.968 44.816 1.00 90.25 170 LYS A C 1
ATOM 1315 O O . LYS A 1 170 ? -22.165 5.066 45.902 1.00 90.25 170 LYS A O 1
ATOM 1320 N N . VAL A 1 171 ? -20.965 5.981 44.230 1.00 87.88 171 VAL A N 1
ATOM 1321 C CA . VAL A 1 171 ? -20.917 7.339 44.802 1.00 87.88 171 VAL A CA 1
ATOM 1322 C C . VAL A 1 171 ? -22.325 7.937 44.870 1.00 87.88 171 VAL A C 1
ATOM 1324 O O . VAL A 1 171 ? -22.729 8.442 45.910 1.00 87.88 171 VAL A O 1
ATOM 1327 N N . MET A 1 172 ? -23.121 7.777 43.811 1.00 84.69 172 MET A N 1
ATOM 1328 C CA . MET A 1 172 ? -24.504 8.264 43.759 1.00 84.69 172 MET A CA 1
ATOM 1329 C C . MET A 1 172 ? -25.401 7.673 44.850 1.00 84.69 172 MET A C 1
ATOM 1331 O O . MET A 1 172 ? -26.251 8.384 45.385 1.00 84.69 172 MET A O 1
ATOM 1335 N N . ASN A 1 173 ? -25.207 6.396 45.185 1.00 86.50 173 ASN A N 1
ATOM 1336 C CA . ASN A 1 173 ? -26.001 5.698 46.198 1.00 86.50 173 ASN A CA 1
ATOM 1337 C C . ASN A 1 173 ? -25.489 5.920 47.632 1.00 86.50 173 ASN A C 1
ATOM 1339 O O . ASN A 1 173 ? -26.231 5.684 48.581 1.00 86.50 173 ASN A O 1
ATOM 1343 N N . GLY A 1 174 ? -24.225 6.319 47.801 1.00 84.88 174 GLY A N 1
ATOM 1344 C CA . GLY A 1 174 ? -23.569 6.452 49.106 1.00 84.88 174 GLY A CA 1
ATOM 1345 C C . GLY A 1 174 ? -23.484 7.879 49.653 1.00 84.88 174 GLY A C 1
ATOM 1346 O O . GLY A 1 174 ? -22.985 8.063 50.761 1.00 84.88 174 GLY A O 1
ATOM 1347 N N . THR A 1 175 ? -23.927 8.884 48.897 1.00 86.50 175 THR A N 1
ATOM 1348 C CA . THR A 1 175 ? -23.744 10.306 49.224 1.00 86.50 175 THR A CA 1
ATOM 1349 C C . THR A 1 175 ? -25.087 11.035 49.278 1.00 86.50 175 THR A C 1
ATOM 1351 O O . THR A 1 175 ? -25.968 10.783 48.455 1.00 86.50 175 THR A O 1
ATOM 1354 N N . THR A 1 176 ? -25.253 11.933 50.252 1.00 84.88 176 THR A N 1
ATOM 1355 C CA . THR A 1 176 ? -26.442 12.786 50.393 1.00 84.88 176 THR A CA 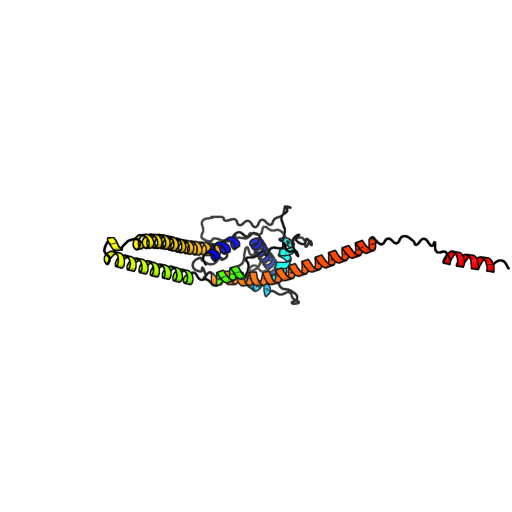1
ATOM 1356 C C . THR A 1 176 ? -26.517 13.816 49.259 1.00 84.88 176 THR A C 1
ATOM 1358 O O . THR A 1 176 ? -25.491 14.218 48.712 1.00 84.88 176 THR A O 1
ATOM 1361 N N . GLU A 1 177 ? -27.728 14.216 48.857 1.00 81.56 177 GLU A N 1
ATOM 1362 C CA . GLU A 1 177 ? -27.959 15.061 47.665 1.00 81.56 177 GLU A CA 1
ATOM 1363 C C . GLU A 1 177 ? -27.194 16.394 47.679 1.00 81.56 177 GLU A C 1
ATOM 1365 O O . GLU A 1 177 ? -26.739 16.864 46.640 1.00 81.56 177 GLU A O 1
ATOM 1370 N N . ASP A 1 178 ? -26.993 16.974 48.859 1.00 83.19 178 ASP A N 1
ATOM 1371 C CA . ASP A 1 178 ? -26.283 18.235 49.077 1.00 83.19 178 ASP A CA 1
ATOM 1372 C C . ASP A 1 178 ? -24.779 18.168 48.758 1.00 83.19 178 ASP A C 1
ATOM 1374 O O . ASP A 1 178 ? -24.171 19.195 48.466 1.00 83.19 178 ASP A O 1
ATOM 1378 N N . LEU A 1 179 ? -24.186 16.969 48.752 1.00 84.38 179 LEU A N 1
ATOM 1379 C CA . LEU A 1 179 ? -22.758 16.749 48.487 1.00 84.38 179 LEU A CA 1
ATOM 1380 C C . LEU A 1 179 ? -22.472 16.210 47.077 1.00 84.38 179 LEU A C 1
ATOM 1382 O O . LEU A 1 179 ? -21.318 15.943 46.736 1.00 84.38 179 LEU A O 1
ATOM 1386 N N . LYS A 1 180 ? -23.504 16.014 46.248 1.00 81.75 180 LYS A N 1
ATOM 1387 C CA . LYS A 1 180 ? -23.358 15.410 44.914 1.00 81.75 180 LYS A CA 1
ATOM 1388 C C . LYS A 1 180 ? -22.791 16.372 43.877 1.00 81.75 180 LYS A C 1
ATOM 1390 O O . LYS A 1 180 ? -22.046 15.958 42.987 1.00 81.75 180 LYS A O 1
ATOM 1395 N N . GLN A 1 181 ? -23.126 17.651 43.982 1.00 85.88 181 GLN A N 1
ATOM 1396 C CA . GLN A 1 181 ? -22.665 18.653 43.029 1.00 85.88 181 GLN A CA 1
ATOM 1397 C C . GLN A 1 181 ? -21.364 19.314 43.487 1.00 85.88 181 GLN A C 1
ATOM 1399 O O . GLN A 1 181 ? -21.169 19.506 44.687 1.00 85.88 181 GLN A O 1
ATOM 1404 N N . PRO A 1 182 ? -20.450 19.660 42.559 1.00 87.38 182 PRO A N 1
ATOM 1405 C CA . PRO A 1 182 ? -20.561 19.628 41.087 1.00 87.38 182 PRO A CA 1
ATOM 1406 C C . PRO A 1 182 ? -20.087 18.315 40.427 1.00 87.38 182 PRO A C 1
ATOM 1408 O O . PRO A 1 182 ? -20.033 18.204 39.203 1.00 87.38 182 PRO A O 1
ATOM 1411 N N . PHE A 1 183 ? -19.659 17.334 41.227 1.00 89.50 183 PHE A N 1
ATOM 1412 C CA . PHE A 1 183 ? -19.003 16.115 40.743 1.00 89.50 183 PHE A CA 1
ATOM 1413 C C . PHE A 1 183 ? -19.867 15.330 39.749 1.00 89.50 183 PHE A C 1
ATOM 1415 O O . PHE A 1 183 ? -19.359 14.818 38.751 1.00 89.50 183 PHE A O 1
ATOM 1422 N N . VAL A 1 184 ? -21.169 15.245 40.018 1.00 85.94 184 VAL A N 1
ATOM 1423 C CA . VAL A 1 184 ? -22.112 14.461 39.220 1.00 85.94 184 VAL A CA 1
ATOM 1424 C C . VAL A 1 184 ? -22.254 14.995 37.797 1.00 85.94 184 VAL A C 1
ATOM 1426 O O . VAL A 1 184 ? -22.159 14.207 36.858 1.00 85.94 184 VAL A O 1
ATOM 1429 N N . ASP A 1 185 ? -22.392 16.308 37.618 1.00 88.50 185 ASP A N 1
ATOM 1430 C CA . ASP A 1 185 ? -22.540 16.909 36.285 1.00 88.50 185 ASP A CA 1
ATOM 1431 C C . ASP A 1 185 ? -21.268 16.732 35.443 1.00 88.50 185 ASP A C 1
ATOM 1433 O O . ASP A 1 185 ? -21.317 16.377 34.258 1.00 88.50 185 ASP A O 1
ATOM 1437 N N . VAL A 1 186 ? -20.104 16.897 36.077 1.00 93.81 186 VAL A N 1
ATOM 1438 C CA . VAL A 1 186 ? -18.806 16.665 35.429 1.00 93.81 186 VAL A CA 1
ATOM 1439 C C . VAL A 1 186 ? -18.653 15.195 35.037 1.00 93.81 186 VAL A C 1
ATOM 1441 O O . VAL A 1 186 ? -18.187 14.892 33.941 1.00 93.81 186 VAL A O 1
ATOM 1444 N N . MET A 1 187 ? -19.069 14.261 35.895 1.00 93.12 187 MET A N 1
ATOM 1445 C CA . MET A 1 187 ? -18.935 12.839 35.593 1.00 93.12 187 MET A CA 1
ATOM 1446 C C . MET A 1 187 ? -19.930 12.369 34.528 1.00 93.12 187 MET A C 1
ATOM 1448 O O . MET A 1 187 ? -19.558 11.574 33.670 1.00 93.12 187 MET A O 1
ATOM 1452 N N . TYR A 1 188 ? -21.174 12.855 34.536 1.00 91.38 188 TYR A N 1
ATOM 1453 C CA . TYR A 1 188 ? -22.139 12.506 33.492 1.00 91.38 188 TYR A CA 1
ATOM 1454 C C . TYR A 1 188 ? -21.711 13.020 32.120 1.00 91.38 188 TYR A C 1
ATOM 1456 O O . TYR A 1 188 ? -21.722 12.239 31.171 1.00 91.38 188 TYR A O 1
ATOM 1464 N N . SER A 1 189 ? -21.264 14.276 32.024 1.00 94.06 189 SER A N 1
ATOM 1465 C CA . SER A 1 189 ? -20.748 14.827 30.762 1.00 94.06 189 SER A CA 1
ATOM 1466 C C . SER A 1 189 ? -19.513 14.068 30.264 1.00 94.06 189 SER A C 1
ATOM 1468 O O . SER A 1 189 ? -19.434 13.723 29.085 1.00 94.06 189 SER A O 1
ATOM 1470 N N . PHE A 1 190 ? -18.588 13.712 31.163 1.00 95.88 190 PHE A N 1
ATOM 1471 C CA . PHE A 1 190 ? -17.448 12.855 30.831 1.00 95.88 190 PHE A CA 1
ATOM 1472 C C . PHE A 1 190 ? -17.876 11.471 30.316 1.00 95.88 190 PHE A C 1
ATOM 1474 O O . PHE A 1 190 ? -17.346 10.998 29.309 1.00 95.88 190 PHE A O 1
ATOM 1481 N N . LEU A 1 191 ? -18.823 10.806 30.988 1.00 95.38 191 LEU A N 1
ATOM 1482 C CA . LEU A 1 191 ? -19.295 9.475 30.596 1.00 95.38 191 LEU A CA 1
ATOM 1483 C C . LEU A 1 191 ? -20.049 9.503 29.268 1.00 95.38 191 LEU A C 1
ATOM 1485 O O . LEU A 1 191 ? -19.863 8.604 28.453 1.00 95.38 191 LEU A O 1
ATOM 1489 N N . GLU A 1 192 ? -20.883 10.515 29.036 1.00 95.00 192 GLU A N 1
ATOM 1490 C CA . GLU A 1 192 ? -21.592 10.694 27.770 1.00 95.00 192 GLU A CA 1
ATOM 1491 C C . GLU A 1 192 ? -20.605 10.862 26.609 1.00 95.00 192 GLU A C 1
ATOM 1493 O O . GLU A 1 192 ? -20.682 10.122 25.624 1.00 95.00 192 GLU A O 1
ATOM 1498 N N . GLN A 1 193 ? -19.616 11.748 26.769 1.00 96.81 193 GLN A N 1
ATOM 1499 C CA . GLN A 1 193 ? -18.558 11.942 25.780 1.00 96.81 193 GLN A CA 1
ATOM 1500 C C . GLN A 1 193 ? -17.759 10.651 25.550 1.00 96.81 193 GLN A C 1
ATOM 1502 O O . GLN A 1 193 ? -17.552 10.244 24.409 1.00 96.81 193 GLN A O 1
ATOM 1507 N N . SER A 1 194 ? -17.381 9.953 26.623 1.00 96.81 194 SER A N 1
ATOM 1508 C CA . SER A 1 194 ? -16.619 8.701 26.535 1.00 96.81 194 SER A CA 1
ATOM 1509 C C . SER A 1 194 ? -17.398 7.586 25.828 1.00 96.81 194 SER A C 1
ATOM 1511 O O . SER A 1 194 ? -16.820 6.845 25.035 1.00 96.81 194 SER A O 1
ATOM 1513 N N . ARG A 1 195 ? -18.713 7.457 26.073 1.00 96.44 195 ARG A N 1
ATOM 1514 C CA . ARG A 1 195 ? -19.578 6.496 25.360 1.00 96.44 195 ARG A CA 1
ATOM 1515 C C . ARG A 1 195 ? -19.644 6.816 23.872 1.00 96.44 195 ARG A C 1
ATOM 1517 O O . ARG A 1 195 ? -19.573 5.902 23.052 1.00 96.44 195 ARG A O 1
ATOM 1524 N N . ARG A 1 196 ? -19.786 8.100 23.532 1.00 96.94 196 ARG A N 1
ATOM 1525 C CA . ARG A 1 196 ? -19.839 8.569 22.145 1.00 96.94 196 ARG A CA 1
ATOM 1526 C C . ARG A 1 196 ? -18.546 8.239 21.411 1.00 96.94 196 ARG A C 1
ATOM 1528 O O . ARG A 1 196 ? -18.593 7.575 20.381 1.00 96.94 196 ARG A O 1
ATOM 1535 N N . GLU A 1 197 ? -17.406 8.622 21.979 1.00 95.38 197 GLU A N 1
ATOM 1536 C CA . GLU A 1 197 ? -16.090 8.347 21.400 1.00 95.38 197 GLU A CA 1
ATOM 1537 C C . GLU A 1 197 ? -15.838 6.843 21.261 1.00 95.38 197 GLU A C 1
ATOM 1539 O O . GLU A 1 197 ? -15.380 6.396 20.211 1.00 95.38 197 GLU A O 1
ATOM 1544 N N . LEU A 1 198 ? -16.194 6.034 22.267 1.00 95.31 198 LEU A N 1
ATOM 1545 C CA . LEU A 1 198 ? -16.060 4.578 22.188 1.00 95.31 198 LEU A CA 1
ATOM 1546 C C . LEU A 1 198 ? -16.905 3.991 21.046 1.00 95.31 198 LEU A C 1
ATOM 1548 O O . LEU A 1 198 ? -16.403 3.176 20.273 1.00 95.31 198 LEU A O 1
ATOM 1552 N N . SER A 1 199 ? -18.153 4.447 20.899 1.00 95.31 199 SER A N 1
ATOM 1553 C CA . SER A 1 199 ? -19.028 4.035 19.797 1.00 95.31 199 SER A CA 1
ATOM 1554 C C . SER A 1 199 ? -18.477 4.450 18.429 1.00 95.31 199 SER A C 1
ATOM 1556 O O . SER A 1 199 ? -18.620 3.703 17.461 1.00 95.31 199 SER A O 1
ATOM 1558 N N . GLU A 1 200 ? -17.853 5.625 18.329 1.00 93.88 200 GLU A N 1
ATOM 1559 C CA . GLU A 1 200 ? -17.196 6.089 17.103 1.00 93.88 200 GLU A CA 1
ATOM 1560 C C . GLU A 1 200 ? -15.975 5.217 16.757 1.00 93.88 200 GLU A C 1
ATOM 1562 O O . GLU A 1 200 ? -15.783 4.875 15.589 1.00 93.88 200 GLU A O 1
ATOM 1567 N N . GLN A 1 201 ? -15.181 4.794 17.752 1.00 91.38 201 GLN A N 1
ATOM 1568 C CA . GLN A 1 201 ? -14.056 3.870 17.543 1.00 91.38 201 GLN A CA 1
ATOM 1569 C C . GLN A 1 201 ? -14.526 2.477 17.089 1.00 91.38 201 GLN A C 1
ATOM 1571 O O . GLN A 1 201 ? -13.941 1.918 16.160 1.00 91.38 201 GLN A O 1
ATOM 1576 N N . ASP A 1 202 ? -15.588 1.935 17.698 1.00 91.62 202 ASP A N 1
ATOM 1577 C CA . ASP A 1 202 ? -16.196 0.657 17.299 1.00 91.62 202 ASP A CA 1
ATOM 1578 C C . ASP A 1 202 ? -16.664 0.693 15.835 1.00 91.62 202 ASP A C 1
ATOM 1580 O O . ASP A 1 202 ? -16.321 -0.185 15.038 1.00 91.62 202 ASP A O 1
ATOM 1584 N N . GLN A 1 203 ? -17.398 1.745 15.455 1.00 93.06 203 GLN A N 1
ATOM 1585 C CA . GLN A 1 203 ? -17.873 1.914 14.081 1.00 93.06 203 GLN A CA 1
ATOM 1586 C C . GLN A 1 203 ? -16.709 2.065 13.095 1.00 93.06 203 GLN A C 1
ATOM 1588 O O . GLN A 1 203 ? -16.716 1.461 12.021 1.00 93.06 203 GLN A O 1
ATOM 1593 N N . ALA A 1 204 ? -15.681 2.833 13.459 1.00 87.75 204 ALA A N 1
ATOM 1594 C CA . ALA A 1 204 ? -14.511 3.025 12.616 1.00 87.75 204 ALA A CA 1
ATOM 1595 C C . ALA A 1 204 ? -13.717 1.725 12.401 1.00 87.75 204 ALA A C 1
ATOM 1597 O O . ALA A 1 204 ? -13.215 1.504 11.295 1.00 87.75 204 ALA A O 1
ATOM 1598 N N . LEU A 1 205 ? -13.622 0.853 13.413 1.00 89.12 205 LEU A N 1
ATOM 1599 C CA . LEU A 1 205 ? -13.005 -0.467 13.273 1.00 89.12 205 LEU A CA 1
ATOM 1600 C C . LEU A 1 205 ? -13.811 -1.364 12.323 1.00 89.12 205 LEU A C 1
ATOM 1602 O O . LEU A 1 205 ? -13.236 -2.013 11.447 1.00 89.12 205 LEU A O 1
ATOM 1606 N N . GLU A 1 206 ? -15.136 -1.375 12.447 1.00 89.94 206 GLU A N 1
ATOM 1607 C CA . GLU A 1 206 ? -16.001 -2.161 11.565 1.00 89.94 206 GLU A CA 1
ATOM 1608 C C . GLU A 1 206 ? -15.915 -1.682 10.106 1.00 89.94 206 GLU A C 1
ATOM 1610 O O . GLU A 1 206 ? -15.751 -2.475 9.174 1.00 89.94 206 GLU A O 1
ATOM 1615 N N . ASP A 1 207 ? -15.932 -0.367 9.890 1.00 86.88 207 ASP A N 1
ATOM 1616 C CA . ASP A 1 207 ? -15.757 0.222 8.562 1.00 86.88 207 ASP A CA 1
ATOM 1617 C C . ASP A 1 207 ? -14.371 -0.075 7.979 1.00 86.88 207 ASP A C 1
ATOM 1619 O O . ASP A 1 207 ? -14.223 -0.263 6.768 1.00 86.88 207 ASP A O 1
ATOM 1623 N N . CYS A 1 208 ? -13.347 -0.131 8.829 1.00 83.94 208 CYS A N 1
ATOM 1624 C CA . CYS A 1 208 ? -11.992 -0.494 8.445 1.00 83.94 208 CYS A CA 1
ATOM 1625 C C . CYS A 1 208 ? -11.912 -1.947 7.951 1.00 83.94 208 CYS A C 1
ATOM 1627 O O . CYS A 1 208 ? -11.364 -2.205 6.875 1.00 83.94 208 CYS A O 1
ATOM 1629 N N . LYS A 1 209 ? -12.507 -2.897 8.682 1.00 86.00 209 LYS A N 1
ATOM 1630 C CA . LYS A 1 209 ? -12.574 -4.312 8.277 1.00 86.00 209 LYS A CA 1
ATOM 1631 C C . LYS A 1 209 ? -13.319 -4.498 6.960 1.00 86.00 209 LYS A C 1
ATOM 1633 O O . LYS A 1 209 ? -12.869 -5.246 6.087 1.00 86.00 209 LYS A O 1
ATOM 1638 N N . LYS A 1 210 ? -14.431 -3.779 6.776 1.00 85.50 210 LYS A N 1
ATOM 1639 C CA . LYS A 1 210 ? -15.198 -3.787 5.520 1.00 85.50 210 LYS A CA 1
ATOM 1640 C C . LYS A 1 210 ? -14.363 -3.283 4.346 1.00 85.50 210 LYS A C 1
ATOM 1642 O O . LYS A 1 210 ? -14.302 -3.955 3.318 1.00 85.50 210 LYS A O 1
ATOM 1647 N N . ARG A 1 211 ? -13.679 -2.144 4.502 1.00 81.44 211 ARG A N 1
ATOM 1648 C CA . ARG A 1 211 ? -12.785 -1.592 3.468 1.00 81.44 211 ARG A CA 1
ATOM 1649 C C . ARG A 1 211 ? -11.657 -2.551 3.115 1.00 81.44 211 ARG A C 1
ATOM 1651 O O . ARG A 1 211 ? -11.423 -2.798 1.935 1.00 81.44 211 ARG A O 1
ATOM 1658 N N . TYR A 1 212 ? -11.010 -3.146 4.115 1.00 83.19 212 TYR A N 1
ATOM 1659 C CA . TYR A 1 212 ? -9.972 -4.144 3.873 1.00 83.19 212 TYR A CA 1
ATOM 1660 C C . TYR A 1 212 ? -10.512 -5.365 3.116 1.00 83.19 212 TYR A C 1
ATOM 1662 O O . TYR A 1 212 ? -9.911 -5.801 2.141 1.00 83.19 212 TYR A O 1
ATOM 1670 N N . THR A 1 213 ? -11.693 -5.861 3.486 1.00 83.31 213 THR A N 1
ATOM 1671 C CA . THR A 1 213 ? -12.336 -6.982 2.785 1.00 83.31 213 THR A CA 1
ATOM 1672 C C . THR A 1 213 ? -12.603 -6.657 1.312 1.00 83.31 213 THR A C 1
ATOM 1674 O O . THR A 1 213 ? -12.425 -7.512 0.445 1.00 83.31 213 THR A O 1
ATOM 1677 N N . LEU A 1 214 ? -13.031 -5.429 1.002 1.00 80.00 214 LEU A N 1
ATOM 1678 C CA . LEU A 1 214 ? -13.230 -4.982 -0.380 1.00 80.00 214 LEU A CA 1
ATOM 1679 C C . LEU A 1 214 ? -11.907 -4.875 -1.146 1.00 80.00 214 LEU A C 1
ATOM 1681 O O . LEU A 1 214 ? -11.850 -5.281 -2.304 1.00 80.00 214 LEU A O 1
ATOM 1685 N N . LEU A 1 215 ? -10.855 -4.367 -0.504 1.00 79.75 215 LEU A N 1
ATOM 1686 C CA . LEU A 1 215 ? -9.511 -4.296 -1.076 1.00 79.75 215 LEU A CA 1
ATOM 1687 C C . LEU A 1 215 ? -8.957 -5.694 -1.384 1.00 79.75 215 LEU A C 1
ATOM 1689 O O . LEU A 1 215 ? -8.476 -5.935 -2.488 1.00 79.75 215 LEU A O 1
ATOM 1693 N N . TRP A 1 216 ? -9.064 -6.621 -0.431 1.00 81.62 216 TRP A N 1
ATOM 1694 C CA . TRP A 1 216 ? -8.640 -8.007 -0.602 1.00 81.62 216 TRP A CA 1
ATOM 1695 C C . TRP A 1 216 ? -9.356 -8.666 -1.782 1.00 81.62 216 TRP A C 1
ATOM 1697 O O . TRP A 1 216 ? -8.710 -9.231 -2.659 1.00 81.62 216 TRP A O 1
ATOM 1707 N N . LYS A 1 217 ? -10.688 -8.526 -1.852 1.00 80.25 217 LYS A N 1
ATOM 1708 C CA . LYS A 1 217 ? -11.504 -9.042 -2.965 1.00 80.25 217 LYS A CA 1
ATOM 1709 C C . LYS A 1 217 ? -11.141 -8.434 -4.317 1.00 80.25 217 LYS A C 1
ATOM 1711 O O . LYS A 1 217 ? -11.373 -9.066 -5.337 1.00 80.25 217 LYS A O 1
ATOM 1716 N N . PHE A 1 218 ? -10.641 -7.202 -4.331 1.00 79.25 218 PHE A N 1
ATOM 1717 C CA . PHE A 1 218 ? -10.205 -6.549 -5.559 1.00 79.25 218 PHE A CA 1
ATOM 1718 C C . PHE A 1 218 ? -8.859 -7.105 -6.042 1.00 79.25 218 PHE A C 1
ATOM 1720 O O . PHE A 1 218 ? -8.661 -7.311 -7.228 1.00 79.25 218 PHE A O 1
ATOM 1727 N N . PHE A 1 219 ? -7.918 -7.374 -5.143 1.00 80.31 219 PHE A N 1
ATOM 1728 C CA . PHE A 1 219 ? -6.575 -7.798 -5.546 1.00 80.31 219 PHE A CA 1
ATOM 1729 C C . PHE A 1 219 ? -6.335 -9.309 -5.527 1.00 80.31 219 PHE A C 1
ATOM 1731 O O . PHE A 1 219 ? -5.291 -9.749 -6.001 1.00 80.31 219 PHE A O 1
ATOM 1738 N N . SER A 1 220 ? -7.260 -10.101 -4.983 1.00 77.19 220 SER A N 1
ATOM 1739 C CA . SER A 1 220 ? -7.124 -11.552 -4.894 1.00 77.19 220 SER A CA 1
ATOM 1740 C C . SER A 1 220 ? -8.261 -12.272 -5.605 1.00 77.19 220 SER A C 1
ATOM 1742 O O . SER A 1 220 ? -9.432 -11.958 -5.399 1.00 77.19 220 SER A O 1
ATOM 1744 N N . SER A 1 221 ? -7.920 -13.311 -6.373 1.00 72.38 221 SER A N 1
ATOM 1745 C CA . SER A 1 221 ? -8.908 -14.258 -6.907 1.00 72.38 221 SER A CA 1
ATOM 1746 C C . SER A 1 221 ? -9.356 -15.306 -5.876 1.00 72.38 221 SER A C 1
ATOM 1748 O O . SER A 1 221 ? -10.245 -16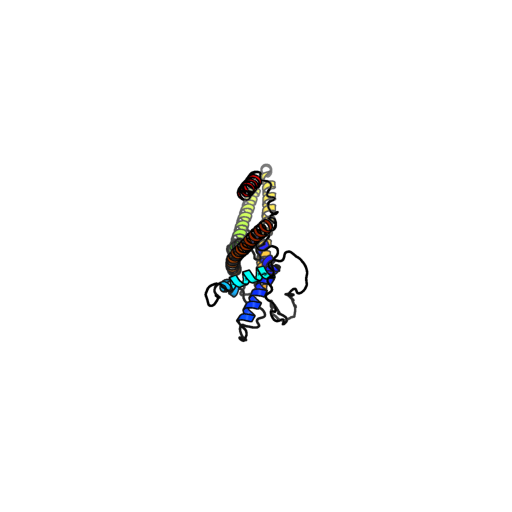.120 -6.145 1.00 72.38 221 SER A O 1
ATOM 1750 N N . LYS A 1 222 ? -8.744 -15.311 -4.681 1.00 75.50 222 LYS A N 1
ATOM 1751 C CA . LYS A 1 222 ? -9.037 -16.273 -3.614 1.00 75.50 222 LYS A CA 1
ATOM 1752 C C . LYS A 1 222 ? -10.427 -16.023 -3.025 1.00 75.50 222 LYS A C 1
ATOM 1754 O O . LYS A 1 222 ? -10.928 -14.901 -2.968 1.00 75.50 222 LYS A O 1
ATOM 1759 N N . ASN A 1 223 ? -11.046 -17.097 -2.531 1.00 74.88 223 ASN A N 1
ATOM 1760 C CA . ASN A 1 223 ? -12.342 -17.025 -1.856 1.00 74.88 223 ASN A CA 1
ATOM 1761 C C . ASN A 1 223 ? -12.284 -16.009 -0.689 1.00 74.88 223 ASN A C 1
ATOM 1763 O O . ASN A 1 223 ? -11.291 -16.002 0.037 1.00 74.88 223 ASN A O 1
ATOM 1767 N N . PRO A 1 224 ? -13.331 -15.196 -0.447 1.00 69.56 224 PRO A N 1
ATOM 1768 C CA . PRO A 1 224 ? -13.389 -14.292 0.704 1.00 69.56 224 PRO A CA 1
ATOM 1769 C C . PRO A 1 224 ? -13.135 -14.953 2.068 1.00 69.56 224 PRO A C 1
ATOM 1771 O O . PRO A 1 224 ? -12.665 -14.284 2.979 1.00 69.56 224 PRO A O 1
ATOM 1774 N N . ALA A 1 225 ? -13.408 -16.252 2.221 1.00 72.00 225 ALA A N 1
ATOM 1775 C CA . ALA A 1 225 ? -13.079 -17.011 3.431 1.00 72.00 225 ALA A CA 1
ATOM 1776 C C . ALA A 1 225 ? -11.564 -17.203 3.645 1.00 72.00 225 ALA A C 1
ATOM 1778 O O . ALA A 1 225 ? -11.134 -17.494 4.754 1.00 72.00 225 ALA A O 1
ATOM 1779 N N . ALA A 1 226 ? -10.762 -17.032 2.593 1.00 73.81 226 ALA A N 1
ATOM 1780 C CA . ALA A 1 226 ? -9.303 -17.031 2.628 1.00 73.81 226 ALA A CA 1
ATOM 1781 C C . ALA A 1 226 ? -8.724 -15.608 2.731 1.00 73.81 226 ALA A C 1
ATOM 1783 O O . ALA A 1 226 ? -7.553 -15.413 2.413 1.00 73.81 226 ALA A O 1
ATOM 1784 N N . CYS A 1 227 ? -9.541 -14.616 3.118 1.00 76.00 227 CYS A N 1
ATOM 1785 C CA . CYS A 1 227 ? -9.073 -13.272 3.443 1.00 76.00 227 CYS A CA 1
ATOM 1786 C C . CYS A 1 227 ? -7.976 -13.378 4.499 1.00 76.00 227 CYS A C 1
ATOM 1788 O O . CYS A 1 227 ? -8.227 -13.847 5.612 1.00 76.00 227 CYS A O 1
ATOM 1790 N N . THR A 1 228 ? -6.755 -13.012 4.125 1.00 75.06 228 THR A N 1
ATOM 1791 C CA . THR A 1 228 ? -5.628 -13.063 5.049 1.00 75.06 228 THR A CA 1
ATOM 1792 C C . THR A 1 228 ? -5.633 -11.826 5.944 1.00 75.06 228 THR A C 1
ATOM 1794 O O . THR A 1 228 ? -6.357 -10.865 5.679 1.00 75.06 228 THR A O 1
ATOM 1797 N N . PRO A 1 229 ? -4.869 -11.820 7.045 1.00 81.06 229 PRO A N 1
ATOM 1798 C CA . PRO A 1 229 ? -4.704 -10.618 7.843 1.00 81.06 229 PRO A CA 1
ATOM 1799 C C . PRO A 1 229 ? -4.088 -9.473 7.017 1.00 81.06 229 PRO A C 1
ATOM 1801 O O . PRO A 1 229 ? -3.221 -9.722 6.168 1.00 81.06 229 PRO A O 1
ATOM 1804 N N . PRO A 1 230 ? -4.434 -8.203 7.312 1.00 82.44 230 PRO A N 1
ATOM 1805 C CA . PRO A 1 230 ? -3.858 -7.036 6.643 1.00 82.44 230 PRO A CA 1
ATOM 1806 C C . PRO A 1 230 ? -2.335 -7.042 6.555 1.00 82.44 230 PRO A C 1
ATOM 1808 O O . PRO A 1 230 ? -1.781 -6.613 5.544 1.00 82.44 230 PRO A O 1
ATOM 1811 N N . GLN A 1 231 ? -1.669 -7.574 7.581 1.00 83.56 231 GLN A N 1
ATOM 1812 C CA . GLN A 1 231 ? -0.221 -7.719 7.641 1.00 83.56 231 GLN A CA 1
ATOM 1813 C C . GLN A 1 231 ? 0.363 -8.389 6.393 1.00 83.56 231 GLN A C 1
ATOM 1815 O O . GLN A 1 231 ? 1.256 -7.821 5.768 1.00 83.56 231 GLN A O 1
ATOM 1820 N N . GLU A 1 232 ? -0.145 -9.561 6.008 1.00 83.56 232 GLU A N 1
ATOM 1821 C CA . GLU A 1 232 ? 0.398 -10.330 4.883 1.00 83.56 232 GLU A CA 1
ATOM 1822 C C . GLU A 1 232 ? 0.201 -9.576 3.562 1.00 83.56 232 GLU A C 1
ATOM 1824 O O . GLU A 1 232 ? 1.126 -9.441 2.759 1.00 83.56 232 GLU A O 1
ATOM 1829 N N . PHE A 1 233 ? -0.991 -9.007 3.373 1.00 85.88 233 PHE A N 1
ATOM 1830 C CA . PHE A 1 233 ? -1.316 -8.213 2.192 1.00 85.88 233 PHE A CA 1
ATOM 1831 C C . PHE A 1 233 ? -0.415 -6.974 2.063 1.00 85.88 233 PHE A C 1
ATOM 1833 O O . PHE A 1 233 ? 0.170 -6.723 1.005 1.00 85.88 233 PHE A O 1
ATOM 1840 N N . PHE A 1 234 ? -0.281 -6.190 3.137 1.00 86.75 234 PHE A N 1
ATOM 1841 C CA . PHE A 1 234 ? 0.529 -4.974 3.125 1.00 86.75 234 PHE A CA 1
ATOM 1842 C C . PHE A 1 234 ? 2.025 -5.268 3.092 1.00 86.75 234 PHE A C 1
ATOM 1844 O O . PHE A 1 234 ? 2.781 -4.447 2.575 1.00 86.75 234 PHE A O 1
ATOM 1851 N N . GLU A 1 235 ? 2.481 -6.425 3.568 1.00 87.88 235 GLU A N 1
ATOM 1852 C CA . GLU A 1 235 ? 3.884 -6.824 3.472 1.00 87.88 235 GLU A CA 1
ATOM 1853 C C . GLU A 1 235 ? 4.325 -7.028 2.010 1.00 87.88 235 GLU A C 1
ATOM 1855 O O . GLU A 1 235 ? 5.423 -6.596 1.639 1.00 87.88 235 GLU A O 1
ATOM 1860 N N . LEU A 1 236 ? 3.468 -7.598 1.151 1.00 89.50 236 LEU A N 1
ATOM 1861 C CA . LEU A 1 236 ? 3.740 -7.720 -0.290 1.00 89.50 236 LEU A CA 1
ATOM 1862 C C . LEU A 1 236 ? 3.945 -6.343 -0.935 1.00 89.50 236 LEU A C 1
ATOM 1864 O O . LEU A 1 236 ? 4.964 -6.100 -1.591 1.00 89.50 236 LEU A O 1
ATOM 1868 N N . TRP A 1 237 ? 3.013 -5.418 -0.686 1.00 89.75 237 TRP A N 1
ATOM 1869 C CA . TRP A 1 237 ? 3.095 -4.041 -1.174 1.00 89.75 237 TRP A CA 1
ATOM 1870 C C . TRP A 1 237 ? 4.281 -3.280 -0.587 1.00 89.75 237 TRP A C 1
ATOM 1872 O O . TRP A 1 237 ? 4.935 -2.529 -1.304 1.00 89.75 237 TRP A O 1
ATOM 1882 N N . THR A 1 238 ? 4.598 -3.492 0.691 1.00 90.81 238 THR A N 1
ATOM 1883 C CA . THR A 1 238 ? 5.732 -2.845 1.364 1.00 90.81 238 THR A CA 1
ATOM 1884 C C . THR A 1 238 ? 7.045 -3.245 0.704 1.00 90.81 238 THR A C 1
ATOM 1886 O O . THR A 1 238 ? 7.859 -2.374 0.396 1.00 90.81 238 THR A O 1
ATOM 1889 N N . LYS A 1 239 ? 7.253 -4.545 0.440 1.00 93.44 239 LYS A N 1
ATOM 1890 C CA . LYS A 1 239 ? 8.461 -5.022 -0.251 1.00 93.44 239 LYS A CA 1
ATOM 1891 C C . LYS A 1 239 ? 8.548 -4.436 -1.659 1.00 93.44 239 LYS A C 1
ATOM 1893 O O . LYS A 1 239 ? 9.558 -3.824 -1.994 1.00 93.44 239 LYS A O 1
ATOM 1898 N N . PHE A 1 240 ? 7.474 -4.555 -2.442 1.00 94.81 240 PHE A N 1
ATOM 1899 C CA . PHE A 1 240 ? 7.439 -4.046 -3.813 1.00 94.81 240 PHE A CA 1
ATOM 1900 C C . PHE A 1 240 ? 7.672 -2.531 -3.883 1.00 94.81 240 PHE A C 1
ATOM 1902 O O . PHE A 1 240 ? 8.551 -2.083 -4.616 1.00 94.81 240 PHE A O 1
ATOM 1909 N N . SER A 1 241 ? 6.944 -1.746 -3.083 1.00 94.19 241 SER A N 1
ATOM 1910 C CA . SER A 1 241 ? 7.084 -0.288 -3.039 1.00 94.19 241 SER A CA 1
ATOM 1911 C C . SER A 1 241 ? 8.482 0.130 -2.579 1.00 94.19 241 SER A C 1
ATOM 1913 O O . SER A 1 241 ? 9.077 1.036 -3.157 1.00 94.19 241 SER A O 1
ATOM 1915 N N . SER A 1 242 ? 9.061 -0.561 -1.590 1.00 95.50 242 SER A N 1
ATOM 1916 C CA . SER A 1 242 ? 10.418 -0.269 -1.116 1.00 95.50 242 SER A CA 1
ATOM 1917 C C . SER A 1 242 ? 11.471 -0.505 -2.198 1.00 95.50 242 SER A C 1
ATOM 1919 O O . SER A 1 242 ? 12.324 0.361 -2.423 1.00 95.50 242 SER A O 1
ATOM 1921 N N . ASP A 1 243 ? 11.397 -1.642 -2.892 1.00 96.81 243 ASP A N 1
ATOM 1922 C CA . ASP A 1 243 ? 12.322 -1.959 -3.975 1.00 96.81 243 ASP A CA 1
ATOM 1923 C C . ASP A 1 243 ? 12.133 -0.980 -5.152 1.00 96.81 243 ASP A C 1
ATOM 1925 O O . ASP A 1 243 ? 13.117 -0.412 -5.636 1.00 96.81 243 ASP A O 1
ATOM 1929 N N . PHE A 1 244 ? 10.886 -0.695 -5.552 1.00 96.25 244 PHE A N 1
ATOM 1930 C CA . PHE A 1 244 ? 10.561 0.270 -6.611 1.00 96.25 244 PHE A CA 1
ATOM 1931 C C . PHE A 1 244 ? 11.082 1.670 -6.268 1.00 96.25 244 PHE A C 1
ATOM 1933 O O . PHE A 1 244 ? 11.751 2.284 -7.093 1.00 96.25 244 PHE A O 1
ATOM 1940 N N . LEU A 1 245 ? 10.859 2.164 -5.042 1.00 94.94 245 LEU A N 1
ATOM 1941 C CA . LEU A 1 245 ? 11.363 3.461 -4.573 1.00 94.94 245 LEU A CA 1
ATOM 1942 C C . LEU A 1 245 ? 12.885 3.554 -4.687 1.00 94.94 245 LEU A C 1
ATOM 1944 O O . LEU A 1 245 ? 13.419 4.604 -5.051 1.00 94.94 245 LEU A O 1
ATOM 1948 N N . SER A 1 246 ? 13.591 2.463 -4.382 1.00 96.12 246 SER A N 1
ATOM 1949 C CA . SER A 1 246 ? 15.051 2.423 -4.458 1.00 96.12 246 SER A CA 1
ATOM 1950 C C . SER A 1 246 ? 15.564 2.590 -5.892 1.00 96.12 246 SER A C 1
ATOM 1952 O O . SER A 1 246 ? 16.513 3.344 -6.117 1.00 96.12 246 SER A O 1
ATOM 1954 N N . PHE A 1 247 ? 14.921 1.937 -6.864 1.00 95.25 247 PHE A N 1
ATOM 1955 C CA . PHE A 1 247 ? 15.257 2.062 -8.281 1.00 95.25 247 PHE A CA 1
ATOM 1956 C C . PHE A 1 247 ? 14.794 3.405 -8.842 1.00 95.25 247 PHE A C 1
ATOM 1958 O O . PHE A 1 247 ? 15.569 4.069 -9.520 1.00 95.25 247 PHE A O 1
ATOM 1965 N N . TRP A 1 248 ? 13.592 3.856 -8.480 1.00 93.69 248 TRP A N 1
ATOM 1966 C CA . TRP A 1 248 ? 13.032 5.141 -8.897 1.00 93.69 248 TRP A CA 1
ATOM 1967 C C . TRP A 1 248 ? 13.941 6.296 -8.490 1.00 93.69 248 TRP A C 1
ATOM 1969 O O . TRP A 1 248 ? 14.323 7.102 -9.329 1.00 93.69 248 TRP A O 1
ATOM 1979 N N . LYS A 1 249 ? 14.382 6.350 -7.227 1.00 93.06 249 LYS A N 1
ATOM 1980 C CA . LYS A 1 249 ? 15.306 7.398 -6.763 1.00 93.06 249 LYS A CA 1
ATOM 1981 C C . LYS A 1 249 ? 16.627 7.395 -7.531 1.00 93.06 249 LYS A C 1
ATOM 1983 O O . LYS A 1 249 ? 17.131 8.466 -7.859 1.00 93.06 249 LYS A O 1
ATOM 1988 N N . LYS A 1 250 ? 17.188 6.213 -7.811 1.00 92.44 250 LYS A N 1
ATOM 1989 C CA . LYS A 1 250 ? 18.423 6.090 -8.601 1.00 92.44 250 LYS A CA 1
ATOM 1990 C C . LYS A 1 250 ? 18.216 6.591 -10.026 1.00 92.44 250 LYS A C 1
ATOM 1992 O O . LYS A 1 250 ? 19.037 7.360 -10.510 1.00 92.44 250 LYS A O 1
ATOM 1997 N N . GLU A 1 251 ? 17.116 6.207 -10.662 1.00 89.88 251 GLU A N 1
ATOM 1998 C CA . GLU A 1 251 ? 16.809 6.615 -12.030 1.00 89.88 251 GLU A CA 1
ATOM 1999 C C . GLU A 1 251 ? 16.572 8.125 -12.127 1.00 89.88 251 GLU A C 1
ATOM 2001 O O . GLU A 1 251 ? 17.188 8.799 -12.948 1.00 89.88 251 GLU A O 1
ATOM 2006 N N . GLN A 1 252 ? 15.805 8.697 -11.196 1.00 87.94 252 GLN A N 1
ATOM 2007 C CA . GLN A 1 252 ? 15.609 10.145 -11.115 1.00 87.94 252 GLN A CA 1
ATOM 2008 C C . GLN A 1 252 ? 16.942 10.899 -10.935 1.00 87.94 252 GLN A C 1
ATOM 2010 O O . GLN A 1 252 ? 17.169 11.933 -11.564 1.00 87.94 252 GLN A O 1
ATOM 2015 N N . GLN A 1 253 ? 17.877 10.371 -10.134 1.00 89.88 253 GLN A N 1
ATOM 2016 C CA . GLN A 1 2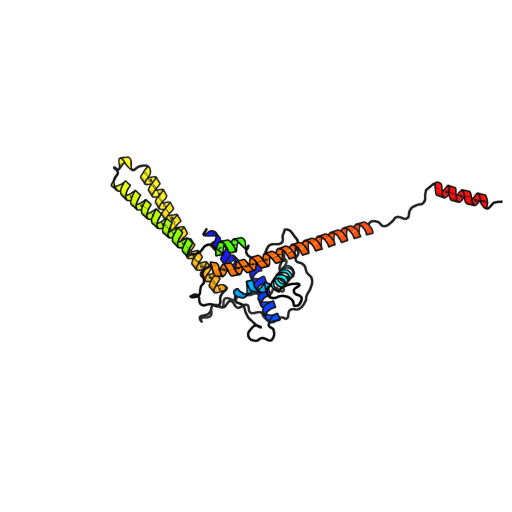53 ? 19.222 10.949 -9.999 1.00 89.88 253 GLN A CA 1
ATOM 2017 C C . GLN A 1 253 ? 20.046 10.855 -11.290 1.00 89.88 253 GLN A C 1
ATOM 2019 O O . GLN A 1 253 ? 20.772 11.797 -11.620 1.00 89.88 253 GLN A O 1
ATOM 2024 N N . LEU A 1 254 ? 19.956 9.739 -12.018 1.00 87.62 254 LEU A N 1
ATOM 2025 C CA . LEU A 1 254 ? 20.646 9.561 -13.297 1.00 87.62 254 LEU A CA 1
ATOM 2026 C C . LEU A 1 254 ? 20.134 10.557 -14.340 1.00 87.62 254 LEU A C 1
ATOM 2028 O O . LEU A 1 254 ? 20.947 11.232 -14.975 1.00 87.62 254 LEU A O 1
ATOM 2032 N N . ILE A 1 255 ? 18.814 10.719 -14.443 1.00 85.06 255 ILE A N 1
ATOM 2033 C CA . ILE A 1 255 ? 18.177 11.688 -15.342 1.00 85.06 255 ILE A CA 1
ATOM 2034 C C . ILE A 1 255 ? 18.613 13.114 -14.982 1.00 85.06 255 ILE A C 1
ATOM 2036 O O . ILE A 1 255 ? 19.077 13.859 -15.846 1.00 85.06 255 ILE A O 1
ATOM 2040 N N . ALA A 1 256 ? 18.584 13.481 -13.696 1.00 84.00 256 ALA A N 1
ATOM 2041 C CA . ALA A 1 256 ? 19.043 14.794 -13.237 1.00 84.00 256 ALA A CA 1
ATOM 2042 C C . ALA A 1 256 ? 20.514 15.069 -13.607 1.00 84.00 256 ALA A C 1
ATOM 2044 O O . ALA A 1 256 ? 20.865 16.170 -14.049 1.00 84.00 256 ALA A O 1
ATOM 2045 N N . LYS A 1 257 ? 21.387 14.062 -13.458 1.00 84.12 257 LYS A N 1
ATOM 2046 C CA . LYS A 1 257 ? 22.807 14.159 -13.817 1.00 84.12 257 LYS A CA 1
ATOM 2047 C C . LYS A 1 257 ? 22.999 14.355 -15.323 1.00 84.12 257 LYS A C 1
ATOM 2049 O O . LYS A 1 257 ? 23.766 15.233 -15.718 1.00 84.12 257 LYS A O 1
ATOM 2054 N N . GLN A 1 258 ? 22.294 13.584 -16.151 1.00 83.31 258 GLN A N 1
ATOM 2055 C CA . GLN A 1 258 ? 22.339 13.718 -17.611 1.00 83.31 258 GLN A CA 1
ATOM 2056 C C . GLN A 1 258 ? 21.875 15.112 -18.050 1.00 83.31 258 GLN A C 1
ATOM 2058 O O . GLN A 1 258 ? 22.590 15.801 -18.780 1.00 83.31 258 GLN A O 1
ATOM 2063 N N . MET A 1 259 ? 20.752 15.591 -17.507 1.00 78.81 259 MET A N 1
ATOM 2064 C CA . MET A 1 259 ? 20.240 16.936 -17.781 1.00 78.81 259 MET A CA 1
ATOM 2065 C C . MET A 1 259 ? 21.238 18.038 -17.398 1.00 78.81 259 MET A C 1
ATOM 2067 O O . MET A 1 259 ? 21.371 19.038 -18.110 1.00 78.81 259 MET A O 1
ATOM 2071 N N . TYR A 1 260 ? 21.953 17.885 -16.280 1.00 81.31 260 TYR A N 1
ATOM 2072 C CA . TYR A 1 260 ? 22.991 18.832 -15.869 1.00 81.31 260 TYR A CA 1
ATOM 2073 C C . TYR A 1 260 ? 24.175 18.849 -16.848 1.00 81.31 260 TYR A C 1
ATOM 2075 O O . TYR A 1 260 ? 24.635 19.923 -17.248 1.00 81.31 260 TYR A O 1
ATOM 2083 N N . GLU A 1 261 ? 24.657 17.676 -17.264 1.00 83.38 261 GLU A N 1
ATOM 2084 C CA . GLU A 1 261 ? 25.766 17.555 -18.214 1.00 83.38 261 GLU A CA 1
ATOM 2085 C C . GLU A 1 261 ? 25.412 18.126 -19.594 1.00 83.38 261 GLU A C 1
ATOM 2087 O O . GLU A 1 261 ? 26.225 18.834 -20.193 1.00 83.38 261 GLU A O 1
ATOM 2092 N N . GLU A 1 262 ? 24.194 17.891 -20.081 1.00 81.12 262 GLU A N 1
ATOM 2093 C CA . GLU A 1 262 ? 23.697 18.466 -21.333 1.00 81.12 262 GLU A CA 1
ATOM 2094 C C . GLU A 1 262 ? 23.596 19.991 -21.273 1.00 81.12 262 GLU A C 1
ATOM 2096 O O . GLU A 1 262 ? 24.095 20.677 -22.168 1.00 81.12 262 GLU A O 1
ATOM 2101 N N . LYS A 1 263 ? 23.019 20.546 -20.198 1.00 79.81 263 LYS A N 1
ATOM 2102 C CA . LYS A 1 263 ? 22.963 22.003 -19.985 1.00 79.81 263 LYS A CA 1
ATOM 2103 C C . LYS A 1 263 ? 24.365 22.610 -19.932 1.00 79.81 263 LYS A C 1
ATOM 2105 O O . LYS A 1 263 ? 24.613 23.636 -20.562 1.00 79.81 263 LYS A O 1
ATOM 2110 N N . LYS A 1 264 ? 25.309 21.958 -19.244 1.00 86.44 264 LYS A N 1
ATOM 2111 C CA . LYS A 1 264 ? 26.713 22.390 -19.185 1.00 86.44 264 LYS A CA 1
ATOM 2112 C C . LYS A 1 264 ? 27.366 22.403 -20.572 1.00 86.44 264 LYS A C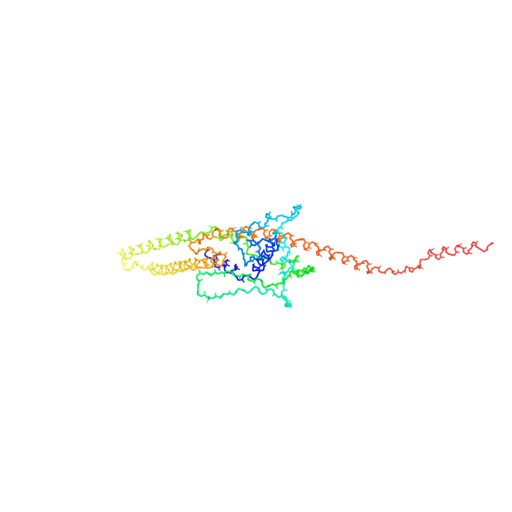 1
ATOM 2114 O O . LYS A 1 264 ? 28.072 23.361 -20.888 1.00 86.44 264 LYS A O 1
ATOM 2119 N N . LYS A 1 265 ? 27.128 21.374 -21.397 1.00 87.38 265 LYS A N 1
ATOM 2120 C CA . LYS A 1 265 ? 27.633 21.302 -22.780 1.00 87.38 265 LYS A CA 1
ATOM 2121 C C . LYS A 1 265 ? 27.055 22.419 -23.655 1.00 87.38 265 LYS A C 1
ATOM 2123 O O . LYS A 1 265 ? 27.833 23.076 -24.337 1.00 87.38 265 LYS A O 1
ATOM 2128 N N . LYS A 1 266 ? 25.745 22.688 -23.571 1.00 83.06 266 LYS A N 1
ATOM 2129 C CA . LYS A 1 266 ? 25.083 23.784 -24.310 1.00 83.06 266 LYS A CA 1
ATOM 2130 C C . LYS A 1 266 ? 25.646 25.161 -23.946 1.00 83.06 266 LYS A C 1
ATOM 2132 O O . LYS A 1 266 ? 26.015 25.928 -24.824 1.00 83.06 266 LYS A O 1
ATOM 2137 N N . ILE A 1 267 ? 25.827 25.436 -22.653 1.00 83.88 267 ILE A N 1
ATOM 2138 C CA . ILE A 1 267 ? 26.433 26.698 -22.193 1.00 83.88 267 ILE A CA 1
ATOM 2139 C C . ILE A 1 267 ? 27.872 26.844 -22.711 1.00 83.88 267 ILE A C 1
ATOM 2141 O O . ILE A 1 267 ? 28.309 27.947 -23.035 1.00 83.88 267 ILE A O 1
ATOM 2145 N N . TYR A 1 268 ? 28.641 25.752 -22.764 1.00 85.25 268 TYR A N 1
ATOM 2146 C CA . TYR A 1 268 ? 29.996 25.782 -23.312 1.00 85.25 268 TYR A CA 1
ATOM 2147 C C . TYR A 1 268 ? 29.993 26.056 -24.822 1.00 85.25 268 TYR A C 1
ATOM 2149 O O . TYR A 1 268 ? 30.744 26.923 -25.261 1.00 85.25 268 TYR A O 1
ATOM 2157 N N . SER A 1 269 ? 29.140 25.382 -25.604 1.00 83.25 269 SER A N 1
ATOM 2158 C CA . SER A 1 269 ? 29.045 25.617 -27.051 1.00 83.25 269 SER A CA 1
ATOM 2159 C C . SER A 1 269 ? 28.587 27.040 -27.373 1.00 83.25 269 SER A C 1
ATOM 2161 O O . SER A 1 269 ? 29.231 27.700 -28.178 1.00 83.25 269 SER A O 1
ATOM 2163 N N . GLU A 1 270 ? 27.575 27.563 -26.674 1.00 83.75 270 GLU A N 1
ATOM 2164 C CA . GLU A 1 270 ? 27.101 28.947 -26.838 1.00 83.75 270 GLU A CA 1
ATOM 2165 C C . GLU A 1 270 ? 28.196 29.976 -26.512 1.00 83.75 270 GLU A C 1
ATOM 2167 O O . GLU A 1 270 ? 28.368 30.966 -27.224 1.00 83.75 270 GLU A O 1
ATOM 2172 N N . LYS A 1 271 ? 28.992 29.737 -25.459 1.00 79.62 271 LYS A N 1
ATOM 2173 C CA . LYS A 1 271 ? 30.135 30.598 -25.116 1.00 79.62 271 LYS A CA 1
ATOM 2174 C C . LYS A 1 271 ? 31.241 30.555 -26.169 1.00 79.62 271 LYS A C 1
ATOM 2176 O O . LYS A 1 271 ? 31.859 31.585 -26.414 1.00 79.62 271 LYS A O 1
ATOM 2181 N N . VAL A 1 272 ? 31.514 29.391 -26.761 1.00 76.88 272 VAL A N 1
ATOM 2182 C CA . VAL A 1 272 ? 32.535 29.234 -27.810 1.00 76.88 272 VAL A CA 1
ATOM 2183 C C . VAL A 1 272 ? 32.069 29.851 -29.133 1.00 76.88 272 VAL A C 1
ATOM 2185 O O . VAL A 1 272 ? 32.850 30.546 -29.776 1.00 76.88 272 VAL A O 1
ATOM 2188 N N . GLU A 1 273 ? 30.802 29.687 -29.514 1.00 70.31 273 GLU A N 1
ATOM 2189 C CA . GLU A 1 273 ? 30.219 30.316 -30.710 1.00 70.31 273 GLU A CA 1
ATOM 2190 C C . GLU A 1 273 ? 30.094 31.842 -30.572 1.00 70.31 273 GLU A C 1
ATOM 2192 O O . GLU A 1 273 ? 30.303 32.571 -31.540 1.00 70.31 273 GLU A O 1
ATOM 2197 N N . GLY A 1 274 ? 29.855 32.356 -29.360 1.00 59.44 274 GLY A N 1
ATOM 2198 C CA . GLY A 1 274 ? 29.889 33.792 -29.064 1.00 59.44 274 GLY A CA 1
ATOM 2199 C C . GLY A 1 274 ? 31.278 34.442 -29.194 1.00 59.44 274 GLY A C 1
ATOM 2200 O O . GLY A 1 274 ? 31.377 35.670 -29.222 1.00 59.44 274 GLY A O 1
ATOM 2201 N N . LEU A 1 275 ? 32.353 33.650 -29.311 1.00 60.50 275 LEU A N 1
ATOM 2202 C CA . LEU A 1 275 ? 33.736 34.108 -29.500 1.00 60.50 275 LEU A CA 1
ATOM 2203 C C . LEU A 1 275 ? 34.135 34.218 -30.986 1.00 60.50 275 LEU A C 1
ATOM 2205 O O . LEU A 1 275 ? 35.279 33.921 -31.334 1.00 60.50 275 LEU A O 1
ATOM 2209 N N . VAL A 1 276 ? 33.245 34.681 -31.878 1.00 56.66 276 VAL A N 1
ATOM 2210 C CA . VAL A 1 276 ? 33.633 35.047 -33.257 1.00 56.66 276 VAL A CA 1
ATOM 2211 C C . VAL A 1 276 ? 34.767 36.079 -33.201 1.00 56.66 276 VAL A C 1
ATOM 2213 O O . VAL A 1 276 ? 34.567 37.255 -32.886 1.00 56.66 276 VAL A O 1
ATOM 2216 N N . VAL A 1 277 ? 35.986 35.616 -33.482 1.00 59.59 277 VAL A N 1
ATOM 2217 C CA . VAL A 1 277 ? 37.223 36.396 -33.421 1.00 59.59 277 VAL A CA 1
ATOM 2218 C C . VAL A 1 277 ? 37.137 37.532 -34.439 1.00 59.59 277 VAL A C 1
ATOM 2220 O O . VAL A 1 277 ? 37.246 37.309 -35.644 1.00 59.59 277 VAL A O 1
ATOM 2223 N N . LYS A 1 278 ? 36.971 38.777 -33.974 1.00 55.25 278 LYS A N 1
ATOM 2224 C CA . LYS A 1 278 ? 37.206 39.946 -34.832 1.00 55.25 278 LYS A CA 1
ATOM 2225 C C . LYS A 1 278 ? 38.689 39.933 -35.231 1.00 55.25 278 LYS A C 1
ATOM 2227 O O . LYS A 1 278 ? 39.531 39.879 -34.331 1.00 55.25 278 LYS A O 1
ATOM 2232 N N . PRO A 1 279 ? 39.041 39.986 -36.530 1.00 50.47 279 PRO A N 1
ATOM 2233 C CA . PRO A 1 279 ? 40.438 39.971 -36.944 1.00 50.47 279 PRO A CA 1
ATOM 2234 C C . PRO A 1 279 ? 41.168 41.158 -36.311 1.00 50.47 279 PRO A C 1
ATOM 2236 O O . PRO A 1 279 ? 40.691 42.297 -36.351 1.00 50.47 279 PRO A O 1
ATOM 2239 N N . ALA A 1 280 ? 42.308 40.882 -35.678 1.00 48.88 280 ALA A N 1
ATOM 2240 C CA . ALA A 1 280 ? 43.093 41.887 -34.981 1.00 48.88 280 ALA A CA 1
ATOM 2241 C C . ALA A 1 280 ? 43.518 42.995 -35.960 1.00 48.88 280 ALA A C 1
ATOM 2243 O O . ALA A 1 280 ? 44.308 42.763 -36.875 1.00 48.88 280 ALA A O 1
ATOM 2244 N N . LYS A 1 281 ? 43.014 44.221 -35.766 1.00 53.94 281 LYS A N 1
ATOM 2245 C CA . LYS A 1 281 ? 43.557 45.401 -36.449 1.00 53.94 281 LYS A CA 1
ATOM 2246 C C . LYS A 1 281 ? 44.961 45.656 -35.906 1.00 53.94 281 LYS A C 1
ATOM 2248 O O . LYS A 1 281 ? 45.128 46.128 -34.785 1.00 53.94 281 LYS A O 1
ATOM 2253 N N . ILE A 1 282 ? 45.971 45.349 -36.711 1.00 55.78 282 ILE A N 1
ATOM 2254 C CA . ILE A 1 282 ? 47.368 45.670 -36.424 1.00 55.78 282 ILE A CA 1
ATOM 2255 C C . ILE A 1 282 ? 47.539 47.192 -36.536 1.00 55.78 282 ILE A C 1
ATOM 2257 O O . ILE A 1 282 ? 47.755 47.729 -37.617 1.00 55.78 282 ILE A O 1
ATOM 2261 N N . THR A 1 283 ? 47.425 47.906 -35.419 1.00 58.09 283 THR A N 1
ATOM 2262 C CA . THR A 1 283 ? 47.680 49.359 -35.340 1.00 58.09 283 THR A CA 1
ATOM 2263 C C . THR A 1 283 ? 48.914 49.700 -34.501 1.00 58.09 283 THR A C 1
ATOM 2265 O O . THR A 1 283 ? 49.222 50.869 -34.282 1.00 58.09 283 THR A O 1
ATOM 2268 N N . GLY A 1 284 ? 49.665 48.689 -34.053 1.00 57.12 284 GLY A N 1
ATOM 2269 C CA . GLY A 1 284 ? 50.840 48.873 -33.206 1.00 57.12 284 GLY A CA 1
ATOM 2270 C C . GLY A 1 284 ? 52.008 49.537 -33.939 1.00 57.12 284 GLY A C 1
ATOM 2271 O O . GLY A 1 284 ? 52.549 48.982 -34.896 1.00 57.12 284 GLY A O 1
ATOM 2272 N N . LEU A 1 285 ? 52.464 50.683 -33.421 1.00 57.78 285 LEU A N 1
ATOM 2273 C CA . LEU A 1 285 ? 53.631 51.450 -33.890 1.00 57.78 285 LEU A CA 1
ATOM 2274 C C . LEU A 1 285 ? 54.891 50.582 -34.112 1.00 57.78 285 LEU A C 1
ATOM 2276 O O . LEU A 1 285 ? 55.685 50.857 -35.010 1.00 57.78 285 LEU A O 1
ATOM 2280 N N . LYS A 1 286 ? 55.047 49.497 -33.334 1.00 58.06 286 LYS A N 1
ATOM 2281 C CA . LYS A 1 286 ? 56.159 48.535 -33.448 1.00 58.06 286 LYS A CA 1
ATOM 2282 C C . LYS A 1 286 ? 56.230 47.834 -34.812 1.00 58.06 286 LYS A C 1
ATOM 2284 O O . LYS A 1 286 ? 57.330 47.627 -35.311 1.00 58.06 286 LYS A O 1
ATOM 2289 N N . LEU A 1 287 ? 55.091 47.505 -35.431 1.00 59.25 287 LEU A N 1
ATOM 2290 C CA . LEU A 1 287 ? 55.065 46.860 -36.754 1.00 59.25 287 LEU A CA 1
ATOM 2291 C C . LEU A 1 287 ? 55.349 47.862 -37.884 1.00 59.25 287 LEU A C 1
ATOM 2293 O O . LEU A 1 287 ? 56.054 47.517 -38.827 1.00 59.25 287 LEU A O 1
ATOM 2297 N N . LYS A 1 288 ? 54.928 49.128 -37.730 1.00 58.59 288 LYS A N 1
ATOM 2298 C CA . LYS A 1 288 ? 55.294 50.231 -38.644 1.00 58.59 288 LYS A CA 1
ATOM 2299 C C . LYS A 1 288 ? 56.799 50.534 -38.636 1.00 58.59 288 LYS A C 1
ATOM 2301 O O . LYS A 1 288 ? 57.387 50.772 -39.689 1.00 58.59 288 LYS A O 1
ATOM 2306 N N . LEU A 1 289 ? 57.434 50.482 -37.463 1.00 59.50 289 LEU A N 1
ATOM 2307 C CA . LEU A 1 289 ? 58.887 50.646 -37.323 1.00 59.50 289 LEU A CA 1
ATOM 2308 C C . LEU A 1 289 ? 59.667 49.484 -37.960 1.00 59.50 289 LEU A C 1
ATOM 2310 O O . LEU A 1 289 ? 60.716 49.712 -38.560 1.00 59.50 289 LEU A O 1
ATOM 2314 N N . ALA A 1 290 ? 59.140 48.256 -37.897 1.00 59.59 290 ALA A N 1
ATOM 2315 C CA . ALA A 1 290 ? 59.751 47.091 -38.539 1.00 59.59 290 ALA A CA 1
ATOM 2316 C C . ALA A 1 290 ? 59.693 47.158 -40.078 1.00 59.59 290 ALA A C 1
ATOM 2318 O O . ALA A 1 290 ? 60.668 46.801 -40.737 1.00 59.59 290 ALA A O 1
ATOM 2319 N N . SER A 1 291 ? 58.601 47.672 -40.658 1.00 58.78 291 SER A N 1
ATOM 2320 C CA . SER A 1 291 ? 58.498 47.893 -42.109 1.00 58.78 291 SER A CA 1
ATOM 2321 C C . SER A 1 291 ? 59.372 49.051 -42.602 1.00 58.78 291 SER A C 1
ATOM 2323 O O . SER A 1 291 ? 59.944 48.961 -43.684 1.00 58.78 291 SER A O 1
ATOM 2325 N N . SER A 1 292 ? 59.551 50.109 -41.799 1.00 58.59 292 SER A N 1
ATOM 2326 C CA . SER A 1 292 ? 60.406 51.241 -42.185 1.00 58.59 292 SER A CA 1
ATOM 2327 C C . SER A 1 292 ? 61.895 50.878 -42.213 1.00 58.59 292 SER A C 1
ATOM 2329 O O . SER A 1 292 ? 62.635 51.419 -43.025 1.00 58.59 292 SER A O 1
ATOM 2331 N N . ARG A 1 293 ? 62.332 49.938 -41.360 1.00 55.53 293 ARG A N 1
ATOM 2332 C CA . ARG A 1 293 ? 63.726 49.463 -41.307 1.00 55.53 293 ARG A CA 1
ATOM 2333 C C . ARG A 1 293 ? 64.116 48.599 -42.512 1.00 55.53 293 ARG A C 1
ATOM 2335 O O . ARG A 1 293 ? 65.288 48.578 -42.865 1.00 55.53 293 ARG A O 1
ATOM 2342 N N . LYS A 1 294 ? 63.145 47.925 -43.144 1.00 53.28 294 LYS A N 1
ATOM 2343 C CA . LYS A 1 294 ? 63.361 47.145 -44.374 1.00 53.28 294 LYS A CA 1
ATOM 2344 C C . LYS A 1 294 ? 63.554 48.033 -45.607 1.00 53.28 294 LYS A C 1
ATOM 2346 O O . LYS A 1 294 ? 64.455 47.762 -46.386 1.00 53.28 294 LYS A O 1
ATOM 2351 N N . MET A 1 295 ? 62.805 49.133 -45.743 1.00 52.88 295 MET A N 1
ATOM 2352 C CA . MET A 1 295 ? 62.943 50.015 -46.918 1.00 52.88 295 MET A CA 1
ATOM 2353 C C . MET A 1 295 ? 64.255 50.814 -46.951 1.00 52.88 295 MET A C 1
ATOM 2355 O O . MET A 1 295 ? 64.675 51.251 -48.014 1.00 52.88 295 MET A O 1
ATOM 2359 N N . SER A 1 296 ? 64.929 51.006 -45.813 1.00 53.34 296 SER A N 1
ATOM 2360 C CA . SER A 1 296 ? 66.242 51.670 -45.775 1.00 53.34 296 SER A CA 1
ATOM 2361 C C . SER A 1 296 ? 67.410 50.751 -46.155 1.00 53.34 296 SER A C 1
ATOM 2363 O O . SER A 1 296 ? 68.516 51.248 -46.331 1.00 53.34 296 SER A O 1
ATOM 2365 N N . GLN A 1 297 ? 67.189 49.435 -46.264 1.00 51.75 297 GLN A N 1
ATOM 2366 C CA . GLN A 1 297 ? 68.215 48.462 -46.665 1.00 51.75 297 GLN A CA 1
ATOM 2367 C C . GLN A 1 297 ? 68.153 48.084 -48.155 1.00 51.75 297 GLN A C 1
ATOM 2369 O O . GLN A 1 297 ? 69.081 47.449 -48.637 1.00 51.75 297 GLN A O 1
ATOM 2374 N N . GLU A 1 298 ? 67.109 48.488 -48.886 1.00 49.16 298 GLU A N 1
ATOM 2375 C CA . GLU A 1 298 ? 66.948 48.203 -50.326 1.00 49.16 298 GLU A CA 1
ATOM 2376 C C . GLU A 1 298 ? 67.339 49.382 -51.242 1.00 49.16 298 GLU A C 1
ATOM 2378 O O . GLU A 1 298 ? 67.268 49.257 -52.460 1.00 49.16 298 GLU A O 1
ATOM 2383 N N . SER A 1 299 ? 67.786 50.512 -50.679 1.00 50.16 299 SER A N 1
ATOM 2384 C CA . SER A 1 299 ? 68.160 51.726 -51.432 1.00 50.16 299 SER A CA 1
ATOM 2385 C C . SER A 1 299 ? 69.662 52.045 -51.377 1.00 50.16 299 SER A C 1
ATOM 2387 O O . SER A 1 299 ? 70.029 53.216 -51.271 1.00 50.16 299 SER A O 1
ATOM 2389 N N . THR A 1 300 ? 70.532 51.029 -51.388 1.00 43.75 300 THR A N 1
ATOM 2390 C CA . THR A 1 300 ? 71.989 51.197 -51.588 1.00 43.75 300 THR A CA 1
ATOM 2391 C C . THR A 1 300 ? 72.464 50.308 -52.720 1.00 43.75 300 THR A C 1
ATOM 2393 O O . THR A 1 300 ? 72.016 49.141 -52.748 1.00 43.75 300 THR A O 1
#

pLDDT: mean 74.77, std 20.39, range [28.25, 97.25]

Secondary structure (DSSP, 8-state):
-THHHHHHHHHHHH-HHHHHHHHHHHHHHHHHTTT-TTTSS-S---GGGGGGGGG-B-TTSS-BHHHHHHHHHHHHH---S---S------------SSS---------------------SSTTSTTPPPSS--HHHHHHHHH--HHHHHHHHHHHHHHHHHHHHHHHHHHHHS-GGGSTTHHHHHHHHHHHHHHHHHHHHHHHHHHHHHHHHHHHHH--S-GGG---HHHHHHHHHHHHHHHHHHHHHHHHHHHHHHHHHHHHHHHHHHHHTT---------HHHHHHHHHHHTTS--